Protein AF-A0A9N9KFG5-F1 (afdb_monomer_lite)

Organism: NCBI:txid1433469

Foldseek 3Di:
DQPPDPVSVVVVLVVVCVVPVVRDDDDDPCLVQVLQQDQAVVSNVVSLVVSCVVVVDPVVNVVSVVCVVCSLVGRLNNVVVDCPVPPPVPPVVVVVVVVLCCDVVVDPDDPVVSVVVVVVVVVVVVVVVVVLVVVLVPPPPDPDQQPCCVPPVPVLVVCVVPDRSSVSVVVSVVSVCCVQKDKDWDDPVVLVVVLVVQVPDPDPSPDPDPVVDPQDDSHGPVSVVVVDDPVQFDTKMWMDGNVDDPHIDIDTAGNVRDD

Structure (mmCIF, N/CA/C/O backbone):
data_AF-A0A9N9KFG5-F1
#
_entry.id   AF-A0A9N9KFG5-F1
#
loop_
_atom_site.group_PDB
_atom_site.id
_atom_site.type_symbol
_atom_site.label_atom_id
_atom_site.label_alt_id
_atom_site.label_comp_id
_atom_site.label_asym_id
_atom_site.label_entity_id
_atom_site.label_seq_id
_atom_site.pdbx_PDB_ins_code
_atom_site.Cartn_x
_atom_site.Cartn_y
_atom_site.Cartn_z
_atom_site.occupancy
_atom_site.B_iso_or_equiv
_atom_site.auth_seq_id
_atom_site.auth_comp_id
_atom_site.auth_asym_id
_atom_site.auth_atom_id
_atom_site.pdbx_PDB_model_num
ATOM 1 N N . ASP A 1 1 ? -1.603 46.805 -0.142 1.00 43.50 1 ASP A N 1
ATOM 2 C CA . ASP A 1 1 ? -1.549 46.340 1.250 1.00 43.50 1 ASP A CA 1
ATOM 3 C C . ASP A 1 1 ? -2.634 45.299 1.447 1.00 43.50 1 ASP A C 1
ATOM 5 O O . ASP A 1 1 ? -3.795 45.649 1.603 1.00 43.50 1 ASP A O 1
ATOM 9 N N . VAL A 1 2 ? -2.286 44.022 1.285 1.00 46.16 2 VAL A N 1
ATOM 10 C CA . VAL A 1 2 ? -3.210 42.898 1.502 1.00 46.16 2 VAL A CA 1
ATOM 11 C C . VAL A 1 2 ? -2.984 42.451 2.943 1.00 46.16 2 VAL A C 1
ATOM 13 O O . VAL A 1 2 ? -2.240 41.510 3.206 1.00 46.16 2 VAL A O 1
ATOM 16 N N . SER A 1 3 ? -3.481 43.240 3.895 1.00 44.88 3 SER A N 1
ATOM 17 C CA . SER A 1 3 ? -3.252 42.987 5.315 1.00 44.88 3 SER A CA 1
ATOM 18 C C . SER A 1 3 ? -4.119 41.818 5.782 1.00 44.88 3 SER A C 1
ATOM 20 O O . SER A 1 3 ? -5.331 41.948 5.872 1.00 44.88 3 SER A O 1
ATOM 22 N N . ASN A 1 4 ? -3.480 40.678 6.064 1.00 46.28 4 ASN A N 1
ATOM 23 C CA . ASN A 1 4 ? -3.944 39.527 6.862 1.00 46.28 4 ASN A CA 1
ATOM 24 C C . ASN A 1 4 ? -5.345 38.928 6.615 1.00 46.28 4 ASN A C 1
ATOM 26 O O . ASN A 1 4 ? -5.722 37.992 7.317 1.00 46.28 4 ASN A O 1
ATOM 30 N N . ASP A 1 5 ? -6.098 39.398 5.628 1.00 60.38 5 ASP A N 1
ATOM 31 C CA . ASP A 1 5 ? -7.406 38.870 5.276 1.00 60.38 5 ASP A CA 1
ATOM 32 C C . ASP A 1 5 ? -7.281 37.861 4.132 1.00 60.38 5 ASP A C 1
ATOM 34 O O . ASP A 1 5 ? -6.965 38.205 2.987 1.00 60.38 5 ASP A O 1
ATOM 38 N N . ALA A 1 6 ? -7.528 36.593 4.459 1.00 48.25 6 ALA A N 1
ATOM 39 C CA . ALA A 1 6 ? -7.440 35.482 3.521 1.00 48.25 6 ALA A CA 1
ATOM 40 C C . ALA A 1 6 ? -8.448 35.617 2.368 1.00 48.25 6 ALA A C 1
ATOM 42 O O . ALA A 1 6 ? -8.149 35.195 1.249 1.00 48.25 6 ALA A O 1
ATOM 43 N N . ALA A 1 7 ? -9.604 36.249 2.606 1.00 52.31 7 ALA A N 1
ATOM 44 C CA . ALA A 1 7 ? -10.608 36.490 1.576 1.00 52.31 7 ALA A CA 1
ATOM 45 C C . ALA A 1 7 ? -10.129 37.541 0.561 1.00 52.31 7 ALA A C 1
ATOM 47 O O . ALA A 1 7 ? -10.165 37.294 -0.645 1.00 52.31 7 ALA A O 1
ATOM 48 N N . SER A 1 8 ? -9.600 38.673 1.033 1.00 61.19 8 SER A N 1
ATOM 49 C CA . SER A 1 8 ? -9.014 39.710 0.172 1.00 61.19 8 SER A CA 1
ATOM 50 C C . SER A 1 8 ? -7.786 39.214 -0.598 1.00 61.19 8 SER A C 1
ATOM 52 O O . SER A 1 8 ? -7.610 39.566 -1.765 1.00 61.19 8 SER A O 1
ATOM 54 N N . LEU A 1 9 ? -6.958 38.361 0.019 1.00 64.25 9 LEU A N 1
ATOM 55 C CA . LEU A 1 9 ? -5.826 37.721 -0.653 1.00 64.25 9 LEU A CA 1
ATOM 56 C C . LEU A 1 9 ? -6.290 36.747 -1.743 1.00 64.25 9 LEU A C 1
ATOM 58 O O . LEU A 1 9 ? -5.739 36.756 -2.839 1.00 64.25 9 LEU A O 1
ATOM 62 N N . TYR A 1 10 ? -7.318 35.941 -1.478 1.00 61.81 10 TYR A N 1
ATOM 63 C CA . TYR A 1 10 ? -7.868 35.010 -2.461 1.00 61.81 10 TYR A CA 1
ATOM 64 C C . TYR A 1 10 ? -8.475 35.728 -3.676 1.00 61.81 10 TYR A C 1
ATOM 66 O O . TYR A 1 10 ? -8.225 35.323 -4.809 1.00 61.81 10 TYR A O 1
ATOM 74 N N . GLU A 1 11 ? -9.203 36.825 -3.462 1.00 72.69 11 GLU A N 1
ATOM 75 C CA . GLU A 1 11 ? -9.756 37.646 -4.549 1.00 72.69 11 GLU A CA 1
ATOM 76 C C . GLU A 1 11 ? -8.666 38.361 -5.364 1.00 72.69 11 GLU A C 1
ATOM 78 O O . GLU A 1 11 ? -8.774 38.467 -6.586 1.00 72.69 11 GLU A O 1
ATOM 83 N N . ASP A 1 12 ? -7.583 38.822 -4.726 1.00 74.44 12 ASP A N 1
ATOM 84 C CA . ASP A 1 12 ? -6.428 39.373 -5.449 1.00 74.44 12 ASP A CA 1
ATOM 85 C C . ASP A 1 12 ? -5.734 38.302 -6.300 1.00 74.44 12 ASP A C 1
ATOM 87 O O . ASP A 1 12 ? -5.377 38.551 -7.451 1.00 74.44 12 ASP A O 1
ATOM 91 N N . LEU A 1 13 ? -5.593 37.087 -5.765 1.00 69.88 13 LEU A N 1
ATOM 92 C CA . LEU A 1 13 ? -5.007 35.960 -6.485 1.00 69.88 13 LEU A CA 1
ATOM 93 C C . LEU A 1 13 ? -5.890 35.512 -7.660 1.00 69.88 13 LEU A C 1
ATOM 95 O O . LEU A 1 13 ? -5.353 35.236 -8.732 1.00 69.88 13 LEU A O 1
ATOM 99 N N . LEU A 1 14 ? -7.221 35.481 -7.497 1.00 73.12 14 LEU A N 1
ATOM 100 C CA . LEU A 1 14 ? -8.169 35.195 -8.584 1.00 73.12 14 LEU A CA 1
ATOM 101 C C . LEU A 1 14 ? -8.076 36.234 -9.700 1.00 73.12 14 LEU A C 1
ATOM 103 O O . LEU A 1 14 ? -7.981 35.858 -10.865 1.00 73.12 14 LEU A O 1
ATOM 107 N N . ARG A 1 15 ? -7.997 37.521 -9.346 1.00 79.81 15 ARG A N 1
ATOM 108 C CA . ARG A 1 15 ? -7.807 38.599 -10.324 1.00 79.81 15 ARG A CA 1
ATOM 109 C C . ARG A 1 15 ? -6.523 38.410 -11.133 1.00 79.81 15 ARG A C 1
ATOM 111 O O . ARG A 1 15 ? -6.550 38.496 -12.353 1.00 79.81 15 ARG A O 1
ATOM 118 N N . ARG A 1 16 ? -5.414 38.060 -10.472 1.00 74.62 16 ARG A N 1
ATOM 119 C CA . ARG A 1 16 ? -4.128 37.791 -11.142 1.00 74.62 16 ARG A CA 1
ATOM 120 C C . ARG A 1 16 ? -4.162 36.561 -12.047 1.00 74.62 16 ARG A C 1
ATOM 122 O O . ARG A 1 16 ? -3.478 36.545 -13.064 1.00 74.62 16 ARG A O 1
ATOM 129 N N . LYS A 1 17 ? -4.950 35.541 -11.694 1.00 75.19 17 LYS A N 1
ATOM 130 C CA . LYS A 1 17 ? -5.196 34.376 -12.557 1.00 75.19 17 LYS A CA 1
ATOM 131 C C . LYS A 1 17 ? -5.981 34.751 -13.815 1.00 75.19 17 LYS A C 1
ATOM 133 O O . LYS A 1 17 ? -5.682 34.228 -14.885 1.00 75.19 17 LYS A O 1
ATOM 138 N N . ASP A 1 18 ? -6.970 35.628 -13.688 1.00 76.06 18 ASP A N 1
ATOM 139 C CA . ASP A 1 18 ? -7.761 36.087 -14.832 1.00 76.06 18 ASP A CA 1
ATOM 140 C C . ASP A 1 18 ? -6.951 37.026 -15.748 1.00 76.06 18 ASP A C 1
ATOM 142 O O . ASP A 1 18 ? -7.139 37.019 -16.964 1.00 76.06 18 ASP A O 1
ATOM 146 N N . GLU A 1 19 ? -6.013 37.792 -15.183 1.00 83.12 19 GLU A N 1
ATOM 147 C CA . GLU A 1 19 ? -5.095 38.672 -15.920 1.00 83.12 19 GLU A CA 1
ATOM 148 C C . GLU A 1 19 ? -3.943 37.915 -16.612 1.00 83.12 19 GLU A C 1
ATOM 150 O O . GLU A 1 19 ? -3.507 38.319 -17.692 1.00 83.12 19 GLU A O 1
ATOM 155 N N . ASP A 1 20 ? -3.454 36.813 -16.030 1.00 76.12 20 ASP A N 1
ATOM 156 C CA . ASP A 1 20 ? -2.429 35.954 -16.629 1.00 76.12 20 ASP A CA 1
ATOM 157 C C . ASP A 1 20 ? -2.809 34.466 -16.498 1.00 76.12 20 ASP A C 1
ATOM 159 O O . ASP A 1 20 ? -2.647 33.876 -15.427 1.00 76.12 20 ASP A O 1
ATOM 163 N N . PRO A 1 21 ? -3.224 33.797 -17.591 1.00 68.94 21 PRO A N 1
ATOM 164 C CA . PRO A 1 21 ? -3.635 32.392 -17.559 1.00 68.94 21 PRO A CA 1
ATOM 165 C C . PRO A 1 21 ? -2.505 31.406 -17.204 1.00 68.94 21 PRO A C 1
ATOM 167 O O . PRO A 1 21 ? -2.763 30.212 -17.048 1.00 68.94 21 PRO A O 1
ATOM 170 N N . ARG A 1 22 ? -1.253 31.869 -17.061 1.00 67.94 22 ARG A N 1
ATOM 171 C CA . ARG A 1 22 ? -0.132 31.072 -16.528 1.00 67.94 22 ARG A CA 1
ATOM 172 C C . ARG A 1 22 ? -0.140 30.985 -15.001 1.00 67.94 22 ARG A C 1
ATOM 174 O O . ARG A 1 22 ? 0.556 30.138 -14.440 1.00 67.94 22 ARG A O 1
ATOM 181 N N . TRP A 1 23 ? -0.905 31.838 -14.322 1.00 54.94 23 TRP A N 1
ATOM 182 C CA . TRP A 1 23 ? -1.095 31.760 -12.880 1.00 54.94 23 TRP A CA 1
ATOM 183 C C . TRP A 1 23 ? -2.093 30.656 -12.533 1.00 54.94 23 TRP A C 1
ATOM 185 O O . TRP A 1 23 ? -3.221 30.617 -13.019 1.00 54.94 23 TRP A O 1
ATOM 195 N N . TYR A 1 24 ? -1.692 29.758 -11.637 1.00 48.47 24 TYR A N 1
ATOM 196 C CA . TYR A 1 24 ? -2.593 28.794 -11.019 1.00 48.47 24 TYR A CA 1
ATOM 197 C C . TYR A 1 24 ? -2.563 28.993 -9.507 1.00 48.47 24 TYR A C 1
ATOM 199 O O . TYR A 1 24 ? -1.507 29.155 -8.899 1.00 48.47 24 TYR A O 1
ATOM 207 N N . ILE A 1 25 ? -3.747 29.005 -8.904 1.00 53.91 25 ILE A N 1
ATOM 208 C CA . ILE A 1 25 ? -3.913 29.158 -7.462 1.00 53.91 25 ILE A CA 1
ATOM 209 C C . ILE A 1 25 ? -4.139 27.761 -6.907 1.00 53.91 25 ILE A C 1
ATOM 211 O O . ILE A 1 25 ? -5.147 27.124 -7.217 1.00 53.91 25 ILE A O 1
ATOM 215 N N . ALA A 1 26 ? -3.195 27.285 -6.106 1.00 48.28 26 ALA A N 1
ATOM 216 C CA . ALA A 1 26 ? -3.353 26.083 -5.306 1.00 48.28 26 ALA A CA 1
ATOM 217 C C . ALA A 1 26 ? -3.532 26.521 -3.853 1.00 48.28 26 ALA A C 1
ATOM 219 O O . ALA A 1 26 ? -2.668 27.208 -3.309 1.00 48.28 26 ALA A O 1
ATOM 220 N N . ILE A 1 27 ? -4.662 26.162 -3.243 1.00 52.78 27 ILE A N 1
ATOM 221 C CA . ILE A 1 27 ? -4.898 26.430 -1.826 1.00 52.78 27 ILE A CA 1
ATOM 222 C C . ILE A 1 27 ? -4.710 25.122 -1.068 1.00 52.78 27 ILE A C 1
ATOM 224 O O . ILE A 1 27 ? -5.492 24.186 -1.232 1.00 52.78 27 ILE A O 1
ATOM 228 N N . ASP A 1 28 ? -3.645 25.063 -0.277 1.00 52.56 28 ASP A N 1
ATOM 229 C CA . ASP A 1 28 ? -3.300 23.912 0.549 1.00 52.56 28 ASP A CA 1
ATOM 230 C C . ASP A 1 28 ? -3.781 24.164 1.985 1.00 52.56 28 ASP A C 1
ATOM 232 O O . ASP A 1 28 ? -3.110 24.821 2.779 1.00 52.56 28 ASP A O 1
ATOM 236 N N . TRP A 1 29 ? -4.992 23.695 2.291 1.00 52.84 29 TRP A N 1
ATOM 237 C CA . TRP A 1 29 ? -5.606 23.798 3.624 1.00 52.84 29 TRP A CA 1
ATOM 238 C C . TRP A 1 29 ? -5.210 22.638 4.549 1.00 52.84 29 TRP A C 1
ATOM 240 O O . TRP A 1 29 ? -5.568 22.632 5.728 1.00 52.84 29 TRP A O 1
ATOM 250 N N . ASP A 1 30 ? -4.510 21.630 4.019 1.00 53.59 30 ASP A N 1
ATOM 251 C CA . ASP A 1 30 ? -4.324 20.347 4.697 1.00 53.59 30 ASP A CA 1
ATOM 252 C C . ASP A 1 30 ? -3.018 20.268 5.495 1.00 53.59 30 ASP A C 1
ATOM 254 O O . ASP A 1 30 ? -2.871 19.375 6.325 1.00 53.59 30 ASP A O 1
ATOM 258 N N . ARG A 1 31 ? -2.116 21.249 5.342 1.00 53.72 31 ARG A N 1
ATOM 259 C CA . ARG A 1 31 ? -0.860 21.327 6.115 1.00 53.72 31 ARG A CA 1
ATOM 260 C C . ARG A 1 31 ? -1.045 21.381 7.630 1.00 53.72 31 ARG A C 1
ATOM 262 O O . ARG A 1 31 ? -0.126 21.024 8.354 1.00 53.72 31 ARG A O 1
ATOM 269 N N . GLU A 1 32 ? -2.187 21.863 8.117 1.00 52.41 32 GLU A N 1
ATOM 270 C CA . GLU A 1 32 ? -2.420 22.015 9.561 1.00 52.41 32 GLU A CA 1
ATOM 271 C C . GLU A 1 32 ? -3.311 20.927 10.165 1.00 52.41 32 GLU A C 1
ATOM 273 O O . GLU A 1 32 ? -3.279 20.720 11.375 1.00 52.41 32 GLU A O 1
ATOM 278 N N . THR A 1 33 ? -4.141 20.252 9.364 1.00 57.38 33 THR A N 1
ATOM 279 C CA . THR A 1 33 ? -5.137 19.303 9.896 1.00 57.38 33 THR A CA 1
ATOM 280 C C . THR A 1 33 ? -4.949 17.871 9.404 1.00 57.38 33 THR A C 1
ATOM 282 O O . THR A 1 33 ? -5.432 16.946 10.072 1.00 57.38 33 THR A O 1
ATOM 285 N N . TYR A 1 34 ? -4.224 17.664 8.294 1.00 67.12 34 TYR A N 1
ATOM 286 C CA . TYR A 1 34 ? -3.980 16.355 7.676 1.00 67.12 34 TYR A CA 1
ATOM 287 C C . TYR A 1 34 ? -5.262 15.505 7.641 1.00 67.12 34 TYR A C 1
ATOM 289 O O . TYR A 1 34 ? -5.306 14.334 8.029 1.00 67.12 34 TYR A O 1
ATOM 297 N N . THR A 1 35 ? -6.373 16.145 7.279 1.00 72.69 35 THR A N 1
ATOM 298 C CA . THR A 1 35 ? -7.708 15.542 7.263 1.00 72.69 35 THR A CA 1
ATOM 299 C C . THR A 1 35 ? -7.799 14.492 6.172 1.00 72.69 35 THR A C 1
ATOM 301 O O . THR A 1 35 ? -8.340 13.413 6.427 1.00 72.69 35 THR A O 1
ATOM 304 N N . ARG A 1 36 ? -7.201 14.748 5.000 1.00 74.88 36 ARG A N 1
ATOM 305 C CA . ARG A 1 36 ? -7.154 13.805 3.875 1.00 74.88 36 ARG A CA 1
ATOM 306 C C . ARG A 1 36 ? -6.513 12.477 4.261 1.00 74.88 36 ARG A C 1
ATOM 308 O O . ARG A 1 36 ? -7.043 11.428 3.892 1.00 74.88 36 ARG A O 1
ATOM 315 N N . ASN A 1 37 ? -5.404 12.534 5.000 1.00 75.62 37 ASN A N 1
ATOM 316 C CA . ASN A 1 37 ? -4.579 11.375 5.356 1.00 75.62 37 ASN A CA 1
ATOM 317 C C . ASN A 1 37 ? -5.219 10.476 6.422 1.00 75.62 37 ASN A C 1
ATOM 319 O O . ASN A 1 37 ? -4.728 9.380 6.677 1.00 75.62 37 ASN A O 1
ATOM 323 N N . SER A 1 38 ? -6.359 10.883 6.988 1.00 78.56 38 SER A N 1
ATOM 324 C CA . SER A 1 38 ? -7.098 10.082 7.962 1.00 78.56 38 SER A CA 1
ATOM 325 C C . SER A 1 38 ? -7.380 8.674 7.427 1.00 78.56 38 SER A C 1
ATOM 327 O O . SER A 1 38 ? -8.081 8.499 6.431 1.00 78.56 38 SER A O 1
ATOM 329 N N . LEU A 1 39 ? -6.887 7.661 8.142 1.00 76.19 39 LEU A N 1
ATOM 330 C CA . LEU A 1 39 ? -7.035 6.238 7.798 1.00 76.19 39 LEU A CA 1
ATOM 331 C C . LEU A 1 39 ? -8.311 5.592 8.363 1.00 76.19 39 LEU A C 1
ATOM 333 O O . LEU A 1 39 ? -8.611 4.429 8.083 1.00 76.19 39 LEU A O 1
ATOM 337 N N . VAL A 1 40 ? -9.044 6.325 9.205 1.00 78.12 40 VAL A N 1
ATOM 338 C CA . VAL A 1 40 ? -10.274 5.874 9.869 1.00 78.12 40 VAL A CA 1
ATOM 339 C C . VAL A 1 40 ? -11.379 6.902 9.607 1.00 78.12 40 VAL A C 1
ATOM 341 O O . VAL A 1 40 ? -11.169 8.078 9.919 1.00 78.12 40 VAL A O 1
ATOM 344 N N . PRO A 1 41 ? -12.567 6.491 9.115 1.00 83.00 41 PRO A N 1
ATOM 345 C CA . PRO A 1 41 ? -13.679 7.411 8.870 1.00 83.00 41 PRO A CA 1
ATOM 346 C C . PRO A 1 41 ? -14.057 8.232 10.107 1.00 83.00 41 PRO A C 1
ATOM 348 O O . PRO A 1 41 ? -14.187 9.443 10.023 1.00 83.00 41 PRO A O 1
ATOM 351 N N . ASP A 1 42 ? -14.127 7.602 11.281 1.00 82.94 42 ASP A N 1
ATOM 352 C CA . ASP A 1 42 ? -14.505 8.281 12.527 1.00 82.94 42 ASP A CA 1
ATOM 353 C C . ASP A 1 42 ? -13.493 9.368 12.940 1.00 82.94 42 ASP A C 1
ATOM 355 O O . ASP A 1 42 ? -13.869 10.376 13.535 1.00 82.94 42 ASP A O 1
ATOM 359 N N . ILE A 1 43 ? -12.202 9.176 12.635 1.00 81.25 43 ILE A N 1
ATOM 360 C CA . ILE A 1 43 ? -11.159 10.189 12.876 1.00 81.25 43 ILE A CA 1
ATOM 361 C C . ILE A 1 43 ? -11.310 11.331 11.872 1.00 81.25 43 ILE A C 1
ATOM 363 O O . ILE A 1 43 ? -11.256 12.492 12.276 1.00 81.25 43 ILE A O 1
ATOM 367 N N . PHE A 1 44 ? -11.550 11.001 10.598 1.00 85.88 44 PHE A N 1
ATOM 368 C CA . PHE A 1 44 ? -11.816 11.990 9.557 1.00 85.88 44 PHE A CA 1
ATOM 369 C C . PHE A 1 44 ? -12.997 12.885 9.934 1.00 85.88 44 PHE A C 1
ATOM 371 O O . PHE A 1 44 ? -12.839 14.098 9.941 1.00 85.88 44 PHE A O 1
ATOM 378 N N . GLU A 1 45 ? -14.148 12.316 10.304 1.00 89.00 45 GLU A N 1
ATOM 379 C CA . GLU A 1 45 ? -15.344 13.103 10.635 1.00 89.00 45 GLU A CA 1
ATOM 380 C C . GLU A 1 45 ? -15.088 14.039 11.830 1.00 89.00 45 GLU A C 1
ATOM 382 O O 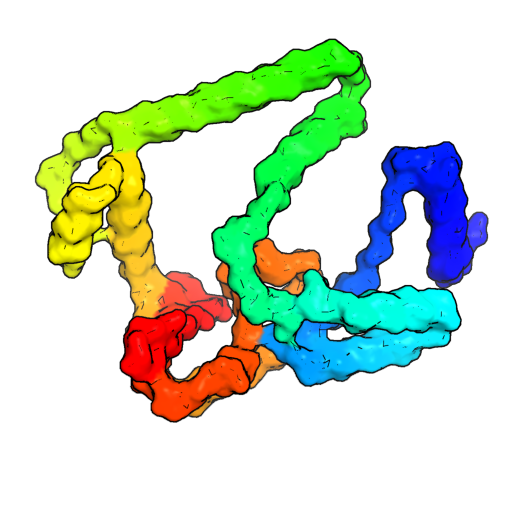. GLU A 1 45 ? -15.491 15.199 11.799 1.00 89.00 45 GLU A O 1
ATOM 387 N N . ARG A 1 46 ? -14.343 13.590 12.854 1.00 85.44 46 ARG A N 1
ATOM 388 C CA . ARG A 1 46 ? -13.956 14.455 13.985 1.00 85.44 46 ARG A CA 1
ATOM 389 C C . ARG A 1 46 ? -13.041 15.603 13.564 1.00 85.44 46 ARG A C 1
ATOM 391 O O . ARG A 1 46 ? -13.305 16.745 13.932 1.00 85.44 46 ARG A O 1
ATOM 398 N N . LYS A 1 47 ? -11.982 15.318 12.797 1.00 83.88 47 LYS A N 1
ATOM 399 C CA . LYS A 1 47 ? -11.070 16.355 12.283 1.00 83.88 47 LYS A CA 1
ATOM 400 C C . LYS A 1 47 ? -11.797 17.309 11.325 1.00 83.88 47 LYS A C 1
ATOM 402 O O . LYS A 1 47 ? -11.527 18.504 11.323 1.00 83.88 47 LYS A O 1
ATOM 407 N N . TRP A 1 48 ? -12.742 16.796 10.540 1.00 87.62 48 TRP A N 1
ATOM 408 C CA . TRP A 1 48 ? -13.546 17.577 9.608 1.00 87.62 48 TRP A CA 1
ATOM 409 C C . TRP A 1 48 ? -14.445 18.581 10.332 1.00 87.62 48 TRP A C 1
ATOM 411 O O . TRP A 1 48 ? -14.484 19.746 9.946 1.00 87.62 48 TRP A O 1
ATOM 421 N N . VAL A 1 49 ? -15.104 18.166 11.420 1.00 87.06 49 VAL A N 1
ATOM 422 C CA . VAL A 1 49 ? -15.878 19.082 12.275 1.00 87.06 49 VAL A CA 1
ATOM 423 C C . VAL A 1 49 ? -14.981 20.202 12.809 1.00 87.06 49 VAL A C 1
ATOM 425 O O . VAL A 1 49 ? -15.302 21.372 12.612 1.00 87.06 49 VAL A O 1
ATOM 428 N N . GLN A 1 50 ? -13.812 19.863 13.362 1.00 84.44 50 GLN A N 1
ATOM 429 C CA . GLN A 1 50 ? -12.842 20.852 13.857 1.00 84.44 50 GLN A CA 1
ATOM 430 C C . GLN A 1 50 ? -12.390 21.830 12.759 1.00 84.44 50 GLN A C 1
ATOM 432 O O . GLN A 1 50 ? -12.296 23.034 12.998 1.00 84.44 50 GLN A O 1
ATOM 437 N N . LEU A 1 51 ? -12.151 21.334 11.539 1.00 83.06 51 LEU A N 1
ATOM 438 C CA . LEU A 1 51 ? -11.806 22.163 10.382 1.00 83.06 51 LEU A CA 1
ATOM 439 C C . LEU A 1 51 ? -12.947 23.132 10.032 1.00 83.06 51 LEU A C 1
ATOM 441 O O . LEU A 1 51 ? -12.704 24.318 9.816 1.00 83.06 51 LEU A O 1
ATOM 445 N N . THR A 1 52 ? -14.194 22.652 10.004 1.00 84.44 52 THR A N 1
ATOM 446 C CA . THR A 1 52 ? -15.360 23.495 9.691 1.00 84.44 52 THR A CA 1
ATOM 447 C C . THR A 1 52 ? -15.662 24.532 10.771 1.00 84.44 52 THR A C 1
ATOM 449 O O . THR A 1 52 ? -16.076 25.640 10.442 1.00 84.44 52 THR A O 1
ATOM 452 N N . GLU A 1 53 ? -15.423 24.205 12.043 1.00 85.12 53 GLU A N 1
ATOM 453 C CA . GLU A 1 53 ? -15.569 25.142 13.162 1.00 85.12 53 GLU A CA 1
ATOM 454 C C . GLU A 1 53 ? -14.498 26.236 13.116 1.00 85.12 53 GLU A C 1
ATOM 456 O O . GLU A 1 53 ? -14.802 27.410 13.327 1.00 85.12 53 GLU A O 1
ATOM 461 N N . LYS A 1 54 ? -13.255 25.867 12.780 1.00 81.25 54 LYS A N 1
ATOM 462 C CA . LYS A 1 54 ? -12.138 26.807 12.631 1.00 81.25 54 LYS A CA 1
ATOM 463 C C . LYS A 1 54 ? -12.347 27.778 11.465 1.00 81.25 54 LYS A C 1
ATOM 465 O O . LYS A 1 54 ? -12.046 28.961 11.600 1.00 81.25 54 LYS A O 1
ATOM 470 N N . TYR A 1 55 ? -12.874 27.298 10.339 1.00 78.94 55 TYR A N 1
ATOM 471 C CA . TYR A 1 55 ? -13.090 28.091 9.125 1.00 78.94 55 TYR A CA 1
ATOM 472 C C . TYR A 1 55 ? -14.584 28.297 8.833 1.00 78.94 55 TYR A C 1
ATOM 474 O O . TYR A 1 55 ? -15.118 27.821 7.830 1.00 78.94 55 TYR A O 1
ATOM 482 N N . ASN A 1 56 ? -15.265 29.044 9.707 1.00 77.50 56 ASN A N 1
ATOM 483 C CA . ASN A 1 56 ? -16.715 29.271 9.644 1.00 77.50 56 ASN A CA 1
ATOM 484 C C . ASN A 1 56 ? -17.141 30.474 8.766 1.00 77.50 56 ASN A C 1
ATOM 486 O O . ASN A 1 56 ? -18.201 31.072 8.956 1.00 77.50 56 ASN A O 1
ATOM 490 N N . GLU A 1 57 ? -16.318 30.872 7.797 1.00 81.31 57 GLU A N 1
ATOM 491 C CA . GLU A 1 57 ? -16.664 31.957 6.877 1.00 81.31 57 GLU A CA 1
ATOM 492 C C . GLU A 1 57 ? -17.658 31.462 5.800 1.00 81.31 57 GLU A C 1
ATOM 494 O O . GLU A 1 57 ? -17.438 30.394 5.222 1.00 81.31 57 GLU A O 1
ATOM 499 N N . PRO A 1 58 ? -18.727 32.211 5.446 1.00 72.31 58 PRO A N 1
ATOM 500 C CA . PRO A 1 58 ? -19.789 31.731 4.549 1.00 72.31 58 PRO A CA 1
ATOM 501 C C . PRO A 1 58 ? -19.314 31.166 3.201 1.00 72.31 58 PRO A C 1
ATOM 503 O O . PRO A 1 58 ? -19.869 30.184 2.697 1.00 72.31 58 PRO A O 1
ATOM 506 N N . ARG A 1 59 ? -18.278 31.771 2.607 1.00 68.31 59 ARG A N 1
ATOM 507 C CA . ARG A 1 59 ? -17.698 31.328 1.329 1.00 68.31 59 ARG A CA 1
ATOM 508 C C . ARG A 1 59 ? -16.901 30.033 1.487 1.00 68.31 59 ARG A C 1
ATOM 510 O O . ARG A 1 59 ? -17.058 29.120 0.675 1.00 68.31 59 ARG A O 1
ATOM 517 N N . VAL A 1 60 ? -16.122 29.927 2.562 1.00 72.12 60 VAL A N 1
ATOM 518 C CA . VAL A 1 60 ? -15.338 28.732 2.896 1.00 72.12 60 VAL A CA 1
ATOM 519 C C . VAL A 1 60 ? -16.262 27.570 3.251 1.00 72.12 60 VAL A C 1
ATOM 521 O O . VAL A 1 60 ? -16.106 26.483 2.706 1.00 72.12 60 VAL A O 1
ATOM 524 N N . VAL A 1 61 ? -17.314 27.805 4.037 1.00 75.94 61 VAL A N 1
ATOM 525 C CA . VAL A 1 61 ? -18.321 26.785 4.378 1.00 75.94 61 VAL A CA 1
ATOM 526 C C . VAL A 1 61 ? -18.999 26.214 3.126 1.00 75.94 61 VAL A C 1
ATOM 528 O O . VAL A 1 61 ? -19.215 25.003 3.038 1.00 75.94 61 VAL A O 1
ATOM 531 N N . LYS A 1 62 ? -19.314 27.048 2.123 1.00 76.19 62 LYS A N 1
ATOM 532 C CA . LYS A 1 62 ? -19.887 26.577 0.848 1.00 76.19 62 LYS A CA 1
ATOM 533 C C . LYS A 1 62 ? -18.918 25.659 0.093 1.00 76.19 62 LYS A C 1
ATOM 535 O O . LYS A 1 62 ? -19.336 24.615 -0.419 1.00 76.19 62 LYS A O 1
ATOM 540 N N . TYR A 1 63 ? -17.640 26.028 0.039 1.00 76.19 63 TYR A N 1
ATOM 541 C CA . TYR A 1 63 ? -16.596 25.198 -0.560 1.00 76.19 63 TYR A CA 1
ATOM 542 C C . TYR A 1 63 ? -16.409 23.885 0.213 1.00 76.19 63 TYR A C 1
ATOM 544 O O . TYR A 1 63 ? -16.498 22.817 -0.389 1.00 76.19 63 TYR A O 1
ATOM 552 N N . LEU A 1 64 ? -16.263 23.943 1.541 1.00 80.50 64 LEU A N 1
ATOM 553 C CA . LEU A 1 64 ? -16.096 22.770 2.402 1.00 80.50 64 LEU A CA 1
ATOM 554 C C . LEU A 1 64 ? -17.269 21.794 2.259 1.00 80.50 64 LEU A C 1
ATOM 556 O O . LEU A 1 64 ? -17.048 20.597 2.122 1.00 80.50 64 LEU A O 1
ATOM 560 N N . ARG A 1 65 ? -18.518 22.269 2.179 1.00 82.06 65 ARG A N 1
ATOM 561 C CA . ARG A 1 65 ? -19.676 21.394 1.900 1.00 82.06 65 ARG A CA 1
ATOM 562 C C . ARG A 1 65 ? -19.558 20.667 0.562 1.00 82.06 65 ARG A C 1
ATOM 564 O O . ARG A 1 65 ? -19.871 19.481 0.480 1.00 82.06 65 ARG A O 1
ATOM 571 N N . THR A 1 66 ? -19.102 21.368 -0.472 1.00 79.50 66 THR A N 1
ATOM 572 C CA . THR A 1 66 ? -18.886 20.774 -1.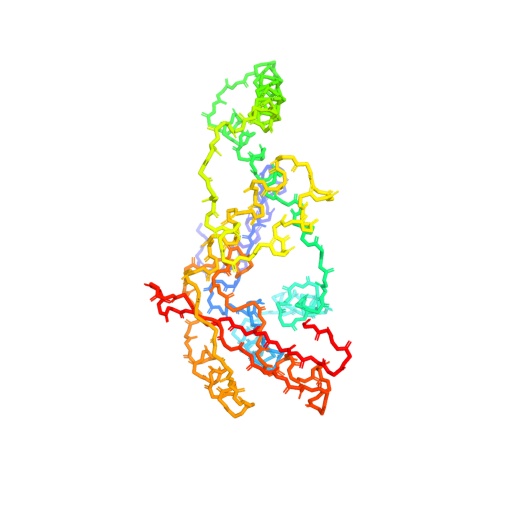799 1.00 79.50 66 THR A CA 1
ATOM 573 C C . THR A 1 66 ? -17.768 19.734 -1.737 1.00 79.50 66 THR A C 1
ATOM 575 O O . THR A 1 66 ? -17.937 18.623 -2.231 1.00 79.50 66 THR A O 1
ATOM 578 N N . LEU A 1 67 ? -16.667 20.044 -1.053 1.00 79.88 67 LEU A N 1
ATOM 579 C CA . LEU A 1 67 ? -15.542 19.131 -0.873 1.00 79.88 67 LEU A CA 1
ATOM 580 C C . LEU A 1 67 ? -15.932 17.883 -0.061 1.00 79.88 67 LEU A C 1
ATOM 582 O O . LEU A 1 67 ? -15.574 16.763 -0.419 1.00 79.88 67 LEU A O 1
ATOM 586 N N . TYR A 1 68 ? -16.738 18.048 0.988 1.00 86.06 68 TYR A N 1
ATOM 587 C CA . TYR A 1 68 ? -17.267 16.939 1.780 1.00 86.06 68 TYR A CA 1
ATOM 588 C C . TYR A 1 68 ? -18.186 16.026 0.964 1.00 86.06 68 TYR A C 1
ATOM 590 O O . TYR A 1 68 ? -18.149 14.808 1.130 1.00 86.06 68 TYR A O 1
ATOM 598 N N . SER A 1 69 ? -18.989 16.588 0.053 1.00 83.69 69 SER A N 1
ATOM 599 C CA . SER A 1 69 ? -19.879 15.794 -0.806 1.00 83.69 69 SER A CA 1
ATOM 600 C C . SER A 1 69 ? -19.117 14.792 -1.682 1.00 83.69 69 SER A C 1
ATOM 602 O O . SER A 1 69 ? -19.630 13.713 -1.968 1.00 83.69 69 SER A O 1
ATOM 604 N N . SER A 1 70 ? -17.865 15.105 -2.034 1.00 83.94 70 SER A N 1
ATOM 605 C CA . SER A 1 70 ? -16.968 14.240 -2.799 1.00 83.94 70 SER A CA 1
ATOM 606 C C . SER A 1 70 ? -15.917 13.526 -1.937 1.00 83.94 70 SER A C 1
ATOM 608 O O . SER A 1 70 ? -14.960 12.987 -2.489 1.00 83.94 70 SER A O 1
ATOM 610 N N . LYS A 1 71 ? -16.083 13.458 -0.603 1.00 84.00 71 LYS A N 1
ATOM 611 C CA . LYS A 1 71 ? -15.099 12.865 0.333 1.00 84.00 71 LYS A CA 1
ATOM 612 C C . LYS A 1 71 ? -14.627 11.464 -0.055 1.00 84.00 71 LYS A C 1
ATOM 614 O O . LYS A 1 71 ? -13.456 11.141 0.115 1.00 84.00 71 LYS A O 1
ATOM 619 N N . SER A 1 72 ? -15.502 10.652 -0.646 1.00 81.88 72 SER A N 1
ATOM 620 C CA . SER A 1 72 ? -15.163 9.301 -1.101 1.00 81.88 72 SER A CA 1
ATOM 621 C C . SER A 1 72 ? -14.130 9.252 -2.233 1.00 81.88 72 SER A C 1
ATOM 623 O O . SER A 1 72 ? -13.545 8.198 -2.453 1.00 81.88 72 SER A O 1
ATOM 625 N N . ALA A 1 73 ? -13.899 10.366 -2.935 1.00 76.88 73 ALA A N 1
ATOM 626 C CA . ALA A 1 73 ? -12.957 10.458 -4.047 1.00 76.88 73 ALA A CA 1
ATOM 627 C C . ALA A 1 73 ? -11.548 10.914 -3.634 1.00 76.88 73 ALA A C 1
ATOM 629 O O . ALA A 1 73 ? -10.610 10.702 -4.395 1.00 76.88 73 ALA A O 1
ATOM 630 N N . TRP A 1 74 ? -11.381 11.540 -2.463 1.00 76.00 74 TRP A N 1
ATOM 631 C CA . TRP A 1 74 ? -10.102 12.158 -2.081 1.00 76.00 74 TRP A CA 1
ATOM 632 C C . TRP A 1 74 ? -9.625 11.823 -0.662 1.00 76.00 74 TRP A C 1
ATOM 634 O O . TRP A 1 74 ? -8.426 11.866 -0.410 1.00 76.00 74 TRP A O 1
ATOM 644 N N . VAL A 1 75 ? -10.511 11.442 0.263 1.00 82.06 75 VAL A N 1
ATOM 645 C CA . VAL A 1 75 ? -10.129 11.083 1.639 1.00 82.06 75 VAL A CA 1
ATOM 646 C C . VAL A 1 75 ? -9.626 9.644 1.701 1.00 82.06 75 VAL A C 1
ATOM 648 O O . VAL A 1 75 ? -10.311 8.722 1.246 1.00 82.06 75 VAL A O 1
ATOM 651 N N . ARG A 1 76 ? -8.480 9.426 2.355 1.00 77.25 76 ARG A N 1
ATOM 652 C CA . ARG A 1 76 ? -7.803 8.123 2.391 1.00 77.25 76 ARG A CA 1
ATOM 653 C C . ARG A 1 76 ? -8.653 7.017 3.010 1.00 77.25 76 ARG A C 1
ATOM 655 O O . ARG A 1 76 ? -8.768 5.940 2.431 1.00 77.25 76 ARG A O 1
ATOM 662 N N . ALA A 1 77 ? -9.339 7.306 4.117 1.00 79.75 77 ALA A N 1
ATOM 663 C CA . ALA A 1 77 ? -10.273 6.384 4.766 1.00 79.75 77 ALA A CA 1
ATOM 664 C C . ALA A 1 77 ? -11.377 5.843 3.840 1.00 79.75 77 ALA A C 1
ATOM 666 O O . ALA A 1 77 ? -11.983 4.825 4.165 1.00 79.75 77 ALA A O 1
ATOM 667 N N . TYR A 1 78 ? -11.678 6.505 2.721 1.00 80.19 78 TYR A N 1
ATOM 668 C CA . TYR A 1 78 ? -12.692 6.057 1.768 1.00 80.19 78 TYR A CA 1
ATOM 669 C C . TYR A 1 78 ? -12.076 5.547 0.459 1.00 80.19 78 TYR A C 1
ATOM 671 O O . TYR A 1 78 ? -12.553 4.546 -0.076 1.00 80.19 78 TYR A O 1
ATOM 679 N N . THR A 1 79 ? -10.993 6.165 -0.023 1.00 76.81 79 THR A N 1
ATOM 680 C CA . THR A 1 79 ? -10.299 5.727 -1.244 1.00 76.81 79 THR A CA 1
ATOM 681 C C . THR A 1 79 ? -9.529 4.422 -1.055 1.00 76.81 79 THR A C 1
ATOM 683 O O . THR A 1 79 ? -9.369 3.684 -2.020 1.00 76.81 79 THR A O 1
ATOM 686 N N . ALA A 1 80 ? -9.141 4.062 0.175 1.00 69.12 80 ALA A N 1
ATOM 687 C CA . ALA A 1 80 ? -8.464 2.796 0.476 1.00 69.12 80 ALA A CA 1
ATOM 688 C C . ALA A 1 80 ? -9.272 1.530 0.103 1.00 69.12 80 ALA A C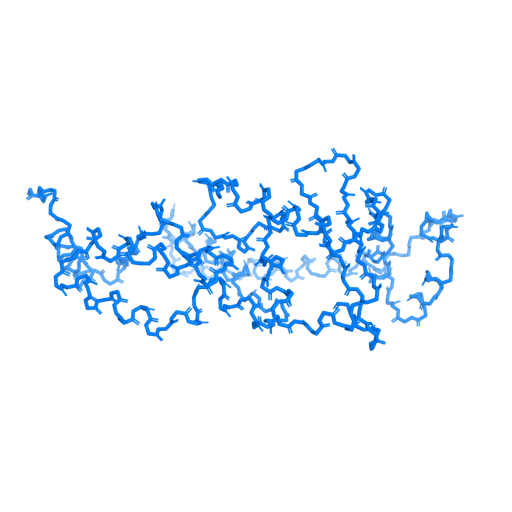 1
ATOM 690 O O . ALA A 1 80 ? -8.697 0.449 0.027 1.00 69.12 80 ALA A O 1
ATOM 691 N N . LYS A 1 81 ? -10.588 1.634 -0.156 1.00 66.31 81 LYS A N 1
ATOM 692 C CA . LYS A 1 81 ? -11.413 0.516 -0.677 1.00 66.31 81 LYS A CA 1
ATOM 693 C C . LYS A 1 81 ? -11.260 0.290 -2.174 1.00 66.31 81 LYS A C 1
ATOM 695 O O . LYS A 1 81 ? -11.713 -0.729 -2.688 1.00 66.31 81 LYS A O 1
ATOM 700 N N . ILE A 1 82 ? -10.712 1.265 -2.886 1.00 65.75 82 ILE A N 1
ATOM 701 C CA . ILE A 1 82 ? -10.645 1.244 -4.337 1.00 65.75 82 ILE A CA 1
ATOM 702 C C . ILE A 1 82 ? -9.293 0.653 -4.708 1.00 65.75 82 ILE A C 1
ATOM 704 O O . ILE A 1 82 ? -8.257 1.304 -4.593 1.00 65.75 82 ILE A O 1
ATOM 708 N N . PHE A 1 83 ? -9.305 -0.601 -5.155 1.00 60.22 83 PHE A N 1
ATOM 709 C CA . PHE A 1 83 ? -8.123 -1.212 -5.743 1.00 60.22 83 PHE A CA 1
ATOM 710 C C . PHE A 1 83 ? -7.846 -0.543 -7.090 1.00 60.22 83 PHE A C 1
ATOM 712 O O . PHE A 1 83 ? -8.522 -0.805 -8.082 1.00 60.22 83 PHE A O 1
ATOM 719 N N . THR A 1 84 ? -6.849 0.337 -7.129 1.00 56.50 84 THR A N 1
ATOM 720 C CA . THR A 1 84 ? -6.442 1.033 -8.356 1.00 56.50 84 THR A CA 1
ATOM 721 C C . THR A 1 84 ? -5.483 0.207 -9.215 1.00 56.50 84 THR A C 1
ATOM 723 O O . THR A 1 84 ? -4.990 0.716 -10.213 1.00 56.50 84 THR A O 1
ATOM 726 N N . ALA A 1 85 ? -5.210 -1.059 -8.864 1.00 47.19 85 ALA A N 1
ATOM 727 C CA . ALA A 1 85 ? -4.308 -1.963 -9.591 1.00 47.19 85 ALA A CA 1
ATOM 728 C C . ALA A 1 85 ? -2.919 -1.366 -9.895 1.00 47.19 85 ALA A C 1
ATOM 730 O O . ALA A 1 85 ? -2.326 -1.655 -10.932 1.00 47.19 85 ALA A O 1
ATOM 731 N N . GLY A 1 86 ? -2.413 -0.494 -9.015 1.00 41.38 86 GLY A N 1
ATOM 732 C CA . GLY A 1 86 ? -1.143 0.199 -9.241 1.00 41.38 86 GLY A CA 1
ATOM 733 C C . GLY A 1 86 ? -1.175 1.183 -10.416 1.00 41.38 86 GLY A C 1
ATOM 734 O O . GLY A 1 86 ? -0.123 1.619 -10.877 1.00 41.38 86 GLY A O 1
ATOM 735 N N . ILE A 1 87 ? -2.361 1.559 -10.910 1.00 50.00 87 ILE A N 1
ATOM 736 C CA . ILE A 1 87 ? -2.544 2.644 -11.875 1.00 50.00 87 ILE A CA 1
ATOM 737 C C . ILE A 1 87 ? -2.333 3.967 -11.125 1.00 50.00 87 ILE A C 1
ATOM 739 O O . ILE A 1 87 ? -3.266 4.687 -10.786 1.00 50.00 87 ILE A O 1
ATOM 743 N N . GLN A 1 88 ? -1.072 4.275 -10.836 1.00 45.56 88 GLN A N 1
ATOM 744 C CA . GLN A 1 88 ? -0.604 5.624 -10.552 1.00 45.56 88 GLN A CA 1
ATOM 745 C C . GLN A 1 88 ? -0.030 6.167 -11.859 1.00 45.56 88 GLN A C 1
ATOM 747 O O . GLN A 1 88 ? 1.124 5.945 -12.217 1.00 45.56 88 GLN A O 1
ATOM 752 N N . THR A 1 89 ? -0.871 6.849 -12.632 1.00 46.97 89 THR A N 1
ATOM 753 C CA . THR A 1 89 ? -0.496 7.421 -13.935 1.00 46.97 89 THR A CA 1
ATOM 754 C C . THR A 1 89 ? 0.409 8.650 -13.832 1.00 46.97 89 THR A C 1
ATOM 756 O O . THR A 1 89 ? 0.749 9.225 -14.865 1.00 46.97 89 THR A O 1
ATOM 759 N N . THR A 1 90 ? 0.805 9.088 -12.633 1.00 51.50 90 THR A N 1
ATOM 760 C CA . THR A 1 90 ? 1.425 10.408 -12.466 1.00 51.50 90 THR A CA 1
ATOM 761 C C . THR A 1 90 ? 2.949 10.397 -12.471 1.00 51.50 90 THR A C 1
ATOM 763 O O . THR A 1 90 ? 3.507 11.331 -13.026 1.00 51.50 90 THR A O 1
ATOM 766 N N . SER A 1 91 ? 3.654 9.352 -12.016 1.00 56.72 91 SER A N 1
ATOM 767 C CA . SER A 1 91 ? 5.130 9.410 -11.882 1.00 56.72 91 SER A CA 1
ATOM 768 C C . SER A 1 91 ? 5.874 9.658 -13.207 1.00 56.72 91 SER A C 1
ATOM 770 O O . SER A 1 91 ? 6.835 10.429 -13.269 1.00 56.72 91 SER A O 1
ATOM 772 N N . ARG A 1 92 ? 5.395 9.072 -14.314 1.00 55.62 92 ARG A N 1
ATOM 773 C CA . ARG A 1 92 ? 5.927 9.349 -15.663 1.00 55.62 92 ARG A CA 1
ATOM 774 C C . ARG A 1 92 ? 5.605 10.767 -16.120 1.00 55.62 92 ARG A C 1
ATOM 776 O O . ARG A 1 92 ? 6.475 11.465 -16.632 1.00 55.62 92 ARG A O 1
ATOM 783 N N . VAL A 1 93 ? 4.361 11.194 -15.920 1.00 58.94 93 VAL A N 1
ATOM 784 C CA . VAL A 1 93 ? 3.885 12.523 -16.320 1.00 58.94 93 VAL A CA 1
ATOM 785 C C . VAL A 1 93 ? 4.578 13.616 -15.501 1.00 58.94 93 VAL A C 1
ATOM 787 O O . VAL A 1 93 ? 4.922 14.655 -16.046 1.00 58.94 93 VAL A O 1
ATOM 790 N N . GLU A 1 94 ? 4.870 13.371 -14.227 1.00 61.31 94 GLU A N 1
ATOM 791 C CA . GLU A 1 94 ? 5.611 14.262 -13.335 1.00 61.31 94 GLU A CA 1
ATOM 792 C C . GLU A 1 94 ? 7.071 14.412 -13.755 1.00 61.31 94 GLU A C 1
ATOM 794 O O . GLU A 1 94 ? 7.567 15.536 -13.787 1.00 61.31 94 GLU A O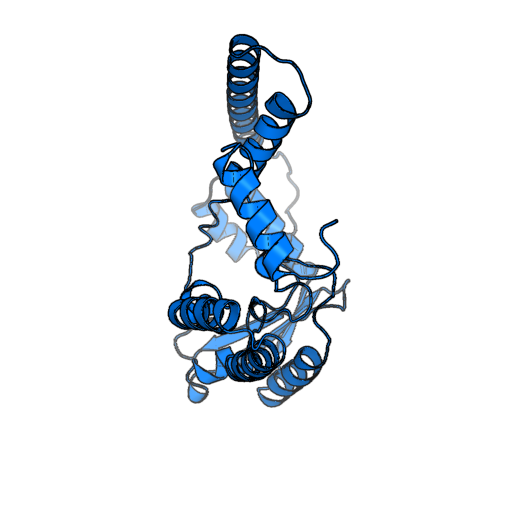 1
ATOM 799 N N . SER A 1 95 ? 7.739 13.324 -14.158 1.00 61.41 95 SER A N 1
ATOM 800 C CA . SER A 1 95 ? 9.101 13.395 -14.702 1.00 61.41 95 SER A CA 1
ATOM 801 C C . SER A 1 95 ? 9.159 14.236 -15.982 1.00 61.41 95 SER A C 1
ATOM 803 O O . SER A 1 95 ? 9.991 15.141 -16.089 1.00 61.41 95 SER A O 1
ATOM 805 N N . TYR A 1 96 ? 8.233 14.019 -16.925 1.00 64.31 96 TYR A N 1
ATOM 806 C CA . TYR A 1 96 ? 8.147 14.845 -18.135 1.00 64.31 96 TYR A CA 1
ATOM 807 C C . TYR A 1 96 ? 7.785 16.295 -17.813 1.00 64.31 96 TYR A C 1
ATOM 809 O O . TYR A 1 96 ? 8.418 17.215 -18.326 1.00 64.31 96 TYR A O 1
ATOM 817 N N . ASN A 1 97 ? 6.830 16.521 -16.911 1.00 69.50 97 ASN A N 1
ATOM 818 C CA . ASN A 1 97 ? 6.435 17.859 -16.487 1.00 69.50 97 ASN A CA 1
ATOM 819 C C . ASN A 1 97 ? 7.582 18.598 -15.791 1.00 69.50 97 ASN A C 1
ATOM 821 O O . ASN A 1 97 ? 7.738 19.797 -16.002 1.00 69.50 97 ASN A O 1
ATOM 825 N N . ALA A 1 98 ? 8.403 17.917 -14.992 1.00 73.50 98 ALA A N 1
ATOM 826 C CA . ALA A 1 98 ? 9.581 18.499 -14.360 1.00 73.50 98 ALA A CA 1
ATOM 827 C C . ALA A 1 98 ? 10.641 18.898 -15.397 1.00 73.50 98 ALA A C 1
ATOM 829 O O . ALA A 1 98 ? 11.223 19.979 -15.297 1.00 73.50 98 ALA A O 1
ATOM 830 N N . GLN A 1 99 ? 10.859 18.074 -16.425 1.00 66.06 99 GLN A N 1
ATOM 831 C CA . GLN A 1 99 ? 11.788 18.393 -17.510 1.00 66.06 99 GLN A CA 1
ATOM 832 C C . GLN A 1 99 ? 11.287 19.536 -18.399 1.00 66.06 99 GLN A C 1
ATOM 834 O O . GLN A 1 99 ? 12.052 20.454 -18.689 1.00 66.06 99 GLN A O 1
ATOM 839 N N . ILE A 1 100 ? 10.001 19.543 -18.758 1.00 69.56 100 ILE A N 1
ATOM 840 C CA . ILE A 1 100 ? 9.370 20.643 -19.500 1.00 69.56 100 ILE A CA 1
ATOM 841 C C . ILE A 1 100 ? 9.448 21.934 -18.684 1.00 69.56 100 ILE A C 1
ATOM 843 O O . ILE A 1 100 ? 9.878 22.957 -19.205 1.00 69.56 100 ILE A O 1
ATOM 847 N N . LYS A 1 101 ? 9.117 21.891 -17.387 1.00 72.25 101 LYS A N 1
ATOM 848 C CA . LYS A 1 101 ? 9.275 23.038 -16.481 1.00 72.25 101 LYS A CA 1
ATOM 849 C C . LYS A 1 101 ? 10.721 23.524 -16.448 1.00 72.25 101 LYS A C 1
ATOM 851 O O . LYS A 1 101 ? 10.943 24.722 -16.545 1.00 72.25 101 LYS A O 1
ATOM 856 N N . ARG A 1 102 ? 11.707 22.627 -16.368 1.00 72.88 102 ARG A N 1
ATOM 857 C CA . ARG A 1 102 ? 13.128 23.002 -16.396 1.00 72.88 102 ARG A CA 1
ATOM 858 C C . ARG A 1 102 ? 13.507 23.710 -17.699 1.00 72.88 102 ARG A C 1
ATOM 860 O O . ARG A 1 102 ? 14.189 24.722 -17.636 1.00 72.88 102 ARG A O 1
ATOM 8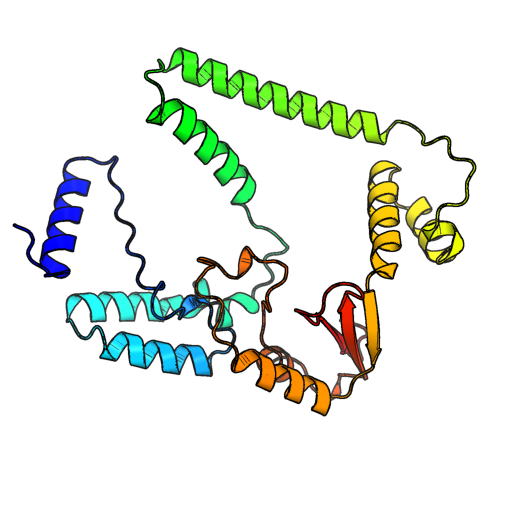67 N N . LEU A 1 103 ? 13.078 23.191 -18.845 1.00 67.88 103 LEU A N 1
ATOM 868 C CA . LEU A 1 103 ? 13.431 23.730 -20.161 1.00 67.88 103 LEU A CA 1
ATOM 869 C C . LEU A 1 103 ? 12.702 25.046 -20.477 1.00 67.88 103 LEU A C 1
ATOM 871 O O . LEU A 1 103 ? 13.307 25.962 -21.024 1.00 67.88 103 LEU A O 1
ATOM 875 N N . VAL A 1 104 ? 11.428 25.161 -20.093 1.00 66.19 104 VAL A N 1
ATOM 876 C CA . VAL A 1 104 ? 10.563 26.310 -20.411 1.00 66.19 104 VAL A CA 1
ATOM 877 C C . VAL A 1 104 ? 10.659 27.432 -19.373 1.00 66.19 104 VAL A C 1
ATOM 879 O O . VAL A 1 104 ? 10.566 28.599 -19.738 1.00 66.19 104 VAL A O 1
ATOM 882 N N . LEU A 1 105 ? 10.820 27.114 -18.082 1.00 62.97 105 LEU A N 1
ATOM 883 C CA . LEU A 1 105 ? 10.814 28.121 -17.007 1.00 62.97 105 LEU A CA 1
ATOM 884 C C . LEU A 1 105 ? 12.215 28.613 -16.626 1.00 62.97 105 LEU A C 1
ATOM 886 O O . LEU A 1 105 ? 12.338 29.744 -16.166 1.00 62.97 105 LEU A O 1
ATOM 890 N N . ASN A 1 106 ? 13.261 27.796 -16.804 1.00 59.06 106 ASN A N 1
ATOM 891 C CA . ASN A 1 106 ? 14.615 28.131 -16.338 1.00 59.06 106 ASN A CA 1
ATOM 892 C C . ASN A 1 106 ? 15.585 28.500 -17.474 1.00 59.06 106 ASN A C 1
ATOM 894 O O . ASN A 1 106 ? 16.777 28.678 -17.221 1.00 59.06 106 ASN A O 1
ATOM 898 N N . SER A 1 107 ? 15.104 28.610 -18.715 1.00 59.25 107 SER A N 1
ATOM 899 C CA . SER A 1 107 ? 15.937 28.916 -19.880 1.00 59.25 107 SER A CA 1
ATOM 900 C C . SER A 1 107 ? 15.134 29.650 -20.962 1.00 59.25 107 SER A C 1
ATOM 902 O O . SER A 1 107 ? 13.996 29.291 -21.244 1.00 59.25 107 SER A O 1
ATOM 904 N N . ASN A 1 108 ? 15.728 30.681 -21.577 1.00 66.19 108 ASN A N 1
ATOM 905 C CA . ASN A 1 108 ? 15.151 31.413 -22.717 1.00 66.19 108 ASN A CA 1
ATOM 906 C C . ASN A 1 108 ? 15.318 30.602 -24.013 1.00 66.19 108 ASN A C 1
ATOM 908 O O . ASN A 1 108 ? 16.075 31.001 -24.896 1.00 66.19 108 ASN A O 1
ATOM 912 N N . ILE A 1 109 ? 14.673 29.439 -24.098 1.00 69.38 109 ILE A N 1
ATOM 913 C CA . ILE A 1 109 ? 14.784 28.557 -25.266 1.00 69.38 109 ILE A CA 1
ATOM 914 C C . ILE A 1 109 ? 13.712 28.892 -26.301 1.00 69.38 109 ILE A C 1
ATOM 916 O O . ILE A 1 109 ? 12.580 29.245 -25.959 1.00 69.38 109 ILE A O 1
ATOM 920 N N . SER A 1 110 ? 14.052 28.759 -27.576 1.00 77.31 110 SER A N 1
ATOM 921 C CA . SER A 1 110 ? 13.079 28.831 -28.662 1.00 77.31 110 SER A CA 1
ATOM 922 C C . SER A 1 110 ? 12.198 27.575 -28.707 1.00 77.31 110 SER A C 1
ATOM 924 O O . SER A 1 110 ? 12.550 26.509 -28.199 1.00 77.31 110 SER A O 1
ATOM 926 N N . LEU A 1 111 ? 11.038 27.679 -29.365 1.00 73.25 111 LEU A N 1
ATOM 927 C CA . LEU A 1 111 ? 10.145 26.532 -29.580 1.00 73.25 111 LEU A CA 1
ATOM 928 C C . LEU A 1 111 ? 10.817 25.391 -30.360 1.00 73.25 111 LEU A C 1
ATOM 930 O O . LEU A 1 111 ? 10.469 24.231 -30.155 1.00 73.25 111 LEU A O 1
ATOM 934 N N . LEU A 1 112 ? 11.775 25.718 -31.233 1.00 77.88 112 LEU A N 1
ATOM 935 C CA . LEU A 1 112 ? 12.534 24.732 -31.997 1.00 77.88 112 LEU A CA 1
ATOM 936 C C . LEU A 1 112 ? 13.487 23.948 -31.087 1.00 77.88 112 LEU A C 1
ATOM 938 O O . LEU A 1 112 ? 13.439 22.724 -31.072 1.00 77.88 112 LEU A O 1
ATOM 942 N N . GLU A 1 113 ? 14.268 24.644 -30.260 1.00 73.19 113 GLU A N 1
ATOM 943 C CA . GLU A 1 113 ? 15.188 24.014 -29.301 1.00 73.19 113 GLU A CA 1
ATOM 944 C C . GLU A 1 113 ? 14.437 23.173 -28.258 1.00 73.19 113 GLU A C 1
ATOM 946 O O . GLU A 1 113 ? 14.913 22.118 -27.839 1.00 73.19 113 GLU A O 1
ATOM 951 N N . LEU A 1 114 ? 13.229 23.597 -27.863 1.00 77.38 114 LEU A N 1
ATOM 952 C CA . LEU A 1 114 ? 12.352 22.792 -27.012 1.00 77.38 114 LEU A CA 1
ATOM 953 C C . LEU A 1 114 ? 11.945 21.484 -27.702 1.00 77.38 114 LEU A C 1
ATOM 955 O O . LEU A 1 114 ? 11.992 20.427 -27.074 1.00 77.38 114 LEU A O 1
ATOM 959 N N . ALA A 1 115 ? 11.535 21.548 -28.971 1.00 77.56 115 ALA A N 1
ATOM 960 C CA . ALA A 1 115 ? 11.131 20.370 -29.733 1.00 77.56 115 ALA A CA 1
ATOM 961 C C . ALA A 1 115 ? 12.299 19.386 -29.908 1.00 77.56 115 ALA A C 1
ATOM 963 O O . ALA A 1 115 ? 12.133 18.192 -29.660 1.00 77.56 115 ALA A O 1
ATOM 964 N N . GLU A 1 116 ? 13.491 19.892 -30.231 1.00 81.00 116 GLU A N 1
ATOM 965 C CA . GLU A 1 116 ? 14.711 19.089 -30.363 1.00 81.00 116 GLU A CA 1
ATOM 966 C C . GLU A 1 116 ? 15.114 18.432 -29.034 1.00 81.00 116 GLU A C 1
ATOM 968 O O . GLU A 1 116 ? 15.438 17.243 -28.997 1.00 81.00 116 GLU A O 1
ATOM 973 N N . ALA A 1 117 ? 15.034 19.163 -27.917 1.00 77.12 117 ALA A N 1
ATOM 974 C CA . ALA A 1 117 ? 15.330 18.621 -26.592 1.00 77.12 117 ALA A CA 1
ATOM 975 C C . ALA A 1 117 ? 14.331 17.529 -26.167 1.00 77.12 117 ALA A C 1
ATOM 977 O O . ALA A 1 117 ? 14.717 16.523 -25.564 1.00 77.12 117 ALA A O 1
ATOM 978 N N . LEU A 1 118 ? 13.045 17.697 -26.490 1.00 80.00 118 LEU A N 1
ATOM 979 C CA . LEU A 1 118 ? 12.026 16.676 -26.240 1.00 80.00 118 LEU A CA 1
ATOM 980 C C . LEU A 1 118 ? 12.272 15.422 -27.084 1.00 80.00 118 LEU A C 1
ATOM 982 O O . LEU A 1 118 ? 12.202 14.308 -26.562 1.00 80.00 118 LEU A O 1
ATOM 986 N N . GLU A 1 119 ? 12.604 15.586 -28.362 1.00 83.94 119 GLU A N 1
ATOM 987 C CA . GLU A 1 119 ? 12.904 14.469 -29.254 1.00 83.94 119 GLU A CA 1
ATOM 988 C C . GLU A 1 119 ? 14.168 13.709 -28.817 1.00 83.94 119 GLU A C 1
ATOM 990 O O . GLU A 1 119 ? 14.162 12.473 -28.761 1.00 83.94 119 GLU A O 1
ATOM 995 N N . ALA A 1 120 ? 15.214 14.429 -28.396 1.00 83.94 120 ALA A N 1
ATOM 996 C CA . ALA A 1 120 ? 16.425 13.845 -27.829 1.00 83.94 120 ALA A CA 1
ATOM 997 C C . ALA A 1 120 ? 16.118 12.991 -26.586 1.00 83.94 120 ALA A C 1
ATOM 999 O O . ALA A 1 120 ? 16.541 11.835 -26.522 1.00 83.94 120 ALA A O 1
ATOM 1000 N N . ASN A 1 121 ? 15.306 13.495 -25.654 1.00 79.44 121 ASN A N 1
ATOM 1001 C CA . ASN A 1 121 ? 14.895 12.751 -24.459 1.00 79.44 121 ASN A CA 1
ATOM 1002 C C . ASN A 1 121 ? 14.098 11.480 -24.793 1.00 79.44 121 ASN A C 1
ATOM 1004 O O . ASN A 1 121 ? 14.381 10.407 -24.255 1.00 79.44 121 ASN A O 1
ATOM 1008 N N . ILE A 1 122 ? 13.137 11.567 -25.720 1.00 80.56 122 ILE A N 1
ATOM 1009 C CA . ILE A 1 122 ? 12.370 10.399 -26.189 1.00 80.56 122 ILE A CA 1
ATOM 1010 C C . ILE A 1 122 ? 13.316 9.353 -26.798 1.00 80.56 122 ILE A C 1
ATOM 1012 O O . ILE A 1 122 ? 13.158 8.145 -26.583 1.00 80.56 122 ILE A O 1
ATOM 1016 N N . SER A 1 123 ? 14.317 9.802 -27.558 1.00 84.00 123 SER A N 1
ATOM 1017 C CA . SER A 1 123 ? 15.309 8.917 -28.166 1.00 84.00 123 SER A CA 1
ATOM 1018 C C . SER A 1 123 ? 16.214 8.245 -27.124 1.00 84.00 123 SER A C 1
ATOM 1020 O O . SER A 1 123 ? 16.475 7.040 -27.223 1.00 84.00 123 SER A O 1
ATOM 1022 N N . GLU A 1 124 ? 16.634 8.979 -26.090 1.00 82.94 124 GLU A N 1
ATOM 1023 C CA . GLU A 1 124 ? 17.446 8.463 -24.990 1.00 82.94 124 GLU A CA 1
ATOM 1024 C C . GLU A 1 124 ? 16.672 7.419 -24.186 1.00 82.94 124 GLU A C 1
ATOM 1026 O O . GLU A 1 124 ? 17.198 6.343 -23.899 1.00 82.94 124 GLU A O 1
ATOM 1031 N N . GLU A 1 125 ? 15.398 7.673 -23.896 1.00 76.81 125 GLU A N 1
ATOM 1032 C CA . GLU A 1 125 ? 14.551 6.728 -23.180 1.00 76.81 125 GLU A CA 1
ATOM 1033 C C . GLU A 1 125 ? 14.336 5.445 -23.985 1.00 76.81 125 GLU A C 1
ATOM 1035 O O . GLU A 1 125 ? 14.515 4.343 -23.458 1.00 76.81 125 GLU A O 1
ATOM 1040 N N . ARG A 1 126 ? 14.089 5.563 -25.296 1.00 79.88 126 ARG A N 1
ATOM 1041 C CA . ARG A 1 126 ? 14.032 4.407 -26.202 1.00 79.88 126 ARG A CA 1
ATOM 1042 C C . ARG A 1 126 ? 15.346 3.617 -26.184 1.00 79.88 126 ARG A C 1
ATOM 1044 O O . ARG A 1 126 ? 15.316 2.383 -26.166 1.00 79.88 126 ARG A O 1
ATOM 1051 N N . ASN A 1 127 ? 16.496 4.289 -26.169 1.00 84.94 127 ASN A N 1
ATOM 1052 C CA . ASN A 1 127 ? 17.806 3.638 -26.085 1.00 84.94 127 ASN A CA 1
ATOM 1053 C C . ASN A 1 127 ? 18.040 2.981 -24.719 1.00 84.94 127 ASN A C 1
ATOM 1055 O O . ASN A 1 127 ? 18.526 1.851 -24.657 1.00 84.94 127 ASN A O 1
ATOM 1059 N N . ARG A 1 128 ? 17.622 3.624 -23.627 1.00 77.31 128 ARG A N 1
ATOM 1060 C CA . ARG A 1 128 ? 17.673 3.075 -22.270 1.00 77.31 128 ARG A CA 1
ATOM 1061 C C . ARG A 1 128 ? 16.802 1.827 -22.148 1.00 77.31 128 ARG A C 1
ATOM 1063 O O . ARG A 1 128 ? 17.266 0.827 -21.606 1.00 77.31 128 ARG A O 1
ATOM 1070 N N . SER A 1 129 ? 15.590 1.833 -22.707 1.00 73.50 129 SER A N 1
ATOM 1071 C CA . SER A 1 129 ? 14.724 0.648 -22.766 1.00 73.50 129 SER A CA 1
ATOM 1072 C C . SER A 1 129 ? 15.381 -0.495 -23.542 1.00 73.50 129 SER A C 1
ATOM 1074 O O . SER A 1 129 ? 15.404 -1.626 -23.055 1.00 73.50 129 SER A O 1
ATOM 1076 N N . LYS A 1 130 ? 15.985 -0.211 -24.707 1.00 81.81 130 LYS A N 1
ATOM 1077 C CA . LYS A 1 130 ? 16.747 -1.208 -25.483 1.00 81.81 130 LYS A CA 1
ATOM 1078 C C . LYS A 1 130 ? 17.935 -1.765 -24.698 1.00 81.81 130 LYS A C 1
ATOM 1080 O O . LYS A 1 130 ? 18.168 -2.968 -24.724 1.00 81.81 130 LYS A O 1
ATOM 1085 N N . TYR A 1 131 ? 18.669 -0.917 -23.982 1.00 78.44 131 TYR A N 1
ATOM 1086 C CA . TYR A 1 131 ? 19.807 -1.327 -23.162 1.00 78.44 131 TYR A CA 1
ATOM 1087 C C . TYR A 1 131 ? 19.390 -2.196 -21.971 1.00 78.44 131 TYR A C 1
ATOM 1089 O O . TYR A 1 131 ? 20.037 -3.205 -21.694 1.00 78.44 131 TYR A O 1
ATOM 1097 N N . ILE A 1 132 ? 18.296 -1.843 -21.286 1.00 70.19 132 ILE A N 1
ATOM 1098 C CA . ILE A 1 132 ? 17.716 -2.668 -20.219 1.00 70.19 132 ILE A CA 1
ATOM 1099 C C . ILE A 1 132 ? 17.310 -4.027 -20.789 1.00 70.19 132 ILE A C 1
ATOM 1101 O O . ILE A 1 132 ? 17.709 -5.052 -20.243 1.00 70.19 132 ILE A O 1
ATOM 1105 N N . TYR A 1 133 ? 16.602 -4.045 -21.921 1.00 72.88 133 TYR A N 1
ATOM 1106 C CA . TYR A 1 133 ? 16.245 -5.282 -22.607 1.00 72.88 133 TYR A CA 1
ATOM 1107 C C . TYR A 1 133 ? 17.486 -6.116 -22.950 1.00 72.88 133 TYR A C 1
ATOM 1109 O O . TYR A 1 133 ? 17.567 -7.272 -22.551 1.00 72.88 133 TYR A O 1
ATOM 1117 N N . TRP A 1 134 ? 18.505 -5.531 -23.581 1.00 81.12 134 TRP A N 1
ATOM 1118 C CA . TRP A 1 134 ? 19.754 -6.225 -23.901 1.00 81.12 134 TRP A CA 1
ATOM 1119 C C . TRP A 1 134 ? 20.444 -6.798 -22.657 1.00 81.12 134 TRP A C 1
ATOM 1121 O O . TRP A 1 134 ? 20.793 -7.975 -22.648 1.00 81.12 134 TRP A O 1
ATOM 1131 N N . LYS A 1 135 ? 20.556 -6.023 -21.568 1.00 71.75 135 LYS A N 1
ATOM 1132 C CA . LYS A 1 135 ? 21.090 -6.505 -20.281 1.00 71.75 135 LYS A CA 1
ATOM 1133 C C . LYS A 1 135 ? 20.372 -7.749 -19.775 1.00 71.75 135 LYS A C 1
ATOM 1135 O O . LYS A 1 135 ? 20.997 -8.589 -19.134 1.00 71.75 135 LYS A O 1
ATOM 1140 N N . THR A 1 136 ? 19.069 -7.850 -20.015 1.00 62.56 136 THR A N 1
ATOM 1141 C CA . THR A 1 136 ? 18.290 -9.017 -19.595 1.00 62.56 136 THR A CA 1
ATOM 1142 C C . THR A 1 136 ? 18.491 -10.247 -20.475 1.00 62.56 136 THR A C 1
ATOM 1144 O O . THR A 1 136 ? 18.207 -11.351 -20.022 1.00 62.56 136 THR A O 1
ATOM 1147 N N . GLN A 1 137 ? 18.999 -10.069 -21.698 1.00 66.19 137 GLN A N 1
ATOM 1148 C CA . GLN A 1 137 ? 19.315 -11.160 -22.621 1.00 66.19 137 GLN A CA 1
ATOM 1149 C C . GLN A 1 137 ? 20.726 -11.724 -22.412 1.00 66.19 137 GLN A C 1
ATOM 1151 O O . GLN A 1 137 ? 21.040 -12.773 -22.965 1.00 66.19 137 GLN A O 1
ATOM 1156 N N . ILE A 1 138 ? 21.580 -11.060 -21.623 1.00 70.50 138 ILE A N 1
ATOM 1157 C CA . ILE A 1 138 ? 22.911 -11.572 -21.283 1.00 70.50 138 ILE A CA 1
ATOM 1158 C C . ILE A 1 138 ? 22.732 -12.788 -20.361 1.00 70.50 138 ILE A C 1
ATOM 1160 O O . ILE A 1 138 ? 22.259 -12.619 -19.230 1.00 70.50 138 ILE A O 1
ATOM 1164 N N . PRO A 1 139 ? 23.117 -14.005 -20.790 1.00 52.91 139 PRO A N 1
ATOM 1165 C CA . PRO A 1 139 ? 23.077 -15.172 -19.925 1.00 52.91 139 PRO A CA 1
ATOM 1166 C C . PRO A 1 139 ? 24.050 -14.936 -18.770 1.00 52.91 139 PRO A C 1
ATOM 1168 O O . PRO A 1 139 ? 25.246 -14.747 -18.989 1.00 52.91 139 PRO A O 1
ATOM 1171 N N . LEU A 1 140 ? 23.555 -14.928 -17.532 1.00 56.66 140 LEU A N 1
ATOM 1172 C CA . LEU A 1 140 ? 24.443 -14.958 -16.376 1.00 56.66 140 LEU A CA 1
ATOM 1173 C C . LEU A 1 140 ? 25.118 -16.331 -16.340 1.00 56.66 140 LEU A C 1
ATOM 1175 O O . LEU A 1 140 ? 24.540 -17.306 -15.866 1.00 56.66 140 LEU A O 1
ATOM 1179 N N . THR A 1 141 ? 26.356 -16.405 -16.824 1.00 49.16 141 THR A N 1
ATOM 1180 C CA . THR A 1 141 ? 27.280 -17.499 -16.521 1.00 49.16 141 THR A CA 1
ATOM 1181 C C . THR A 1 141 ? 27.666 -17.401 -15.050 1.00 49.16 141 THR A C 1
ATOM 1183 O O . THR A 1 141 ? 28.711 -16.862 -14.697 1.00 49.16 141 THR A O 1
ATOM 1186 N N . SER A 1 142 ? 26.796 -17.874 -14.166 1.00 50.91 142 SER A N 1
ATOM 1187 C CA . SER A 1 142 ? 27.183 -18.204 -12.803 1.00 50.91 142 SER A CA 1
ATOM 1188 C C . SER A 1 142 ? 26.793 -19.648 -12.566 1.00 50.91 142 SER A C 1
ATOM 1190 O O . SER A 1 142 ? 25.627 -19.971 -12.367 1.00 50.91 142 SER A O 1
ATOM 1192 N N . SER A 1 143 ? 27.792 -20.522 -12.598 1.00 51.56 143 SER A N 1
ATOM 1193 C CA . SER A 1 143 ? 27.721 -21.920 -12.167 1.00 51.56 143 SER A CA 1
ATOM 1194 C C . SER A 1 143 ? 27.574 -22.062 -10.643 1.00 51.56 143 SER A C 1
ATOM 1196 O O . SER A 1 143 ? 27.845 -23.123 -10.091 1.00 51.56 143 SER A O 1
ATOM 1198 N N . VAL A 1 144 ? 27.184 -20.993 -9.943 1.00 61.25 144 VAL A N 1
ATOM 1199 C CA . VAL A 1 144 ? 26.968 -20.970 -8.499 1.00 61.25 144 VAL A CA 1
ATOM 1200 C C . VAL A 1 144 ? 25.467 -21.009 -8.261 1.00 61.25 144 VAL A C 1
ATOM 1202 O O . VAL A 1 144 ? 24.750 -20.119 -8.720 1.00 61.25 144 VAL A O 1
ATOM 1205 N N . ILE A 1 145 ? 25.003 -22.035 -7.541 1.00 62.75 145 ILE A N 1
ATOM 1206 C CA . ILE A 1 145 ? 23.627 -22.117 -7.040 1.00 62.75 145 ILE A CA 1
ATOM 1207 C C . ILE A 1 145 ? 23.326 -20.798 -6.325 1.00 62.75 145 ILE A C 1
ATOM 1209 O O . ILE A 1 145 ? 23.969 -20.440 -5.337 1.00 62.75 145 ILE A O 1
ATOM 1213 N N . THR A 1 146 ? 22.388 -20.033 -6.867 1.00 70.88 146 THR A N 1
ATOM 1214 C CA . THR A 1 146 ? 21.966 -18.768 -6.275 1.00 70.88 146 THR A CA 1
ATOM 1215 C C . THR A 1 146 ? 21.223 -19.045 -4.969 1.00 70.88 146 THR A C 1
ATOM 1217 O O . THR A 1 146 ? 20.591 -20.085 -4.805 1.00 70.88 146 THR A O 1
ATOM 1220 N N . LEU A 1 147 ? 21.273 -18.112 -4.020 1.00 73.62 147 LEU A N 1
ATOM 1221 C CA . LEU A 1 147 ? 20.611 -18.268 -2.721 1.00 73.62 147 LEU A CA 1
ATOM 1222 C C . LEU A 1 147 ? 19.111 -18.655 -2.819 1.00 73.62 147 LEU A C 1
ATOM 1224 O O . LEU A 1 147 ? 18.699 -19.541 -2.074 1.00 73.62 147 LEU A O 1
ATOM 1228 N N . PRO A 1 148 ? 18.310 -18.110 -3.764 1.00 75.69 148 PRO A N 1
ATOM 1229 C CA . PRO A 1 148 ? 16.939 -18.573 -4.011 1.00 75.69 148 PRO A CA 1
ATOM 1230 C C . PRO A 1 148 ? 16.845 -20.051 -4.400 1.00 75.69 148 PRO A C 1
ATOM 1232 O O . PRO A 1 148 ? 15.966 -20.755 -3.919 1.00 75.69 148 PRO A O 1
ATOM 1235 N N . GLN A 1 149 ? 17.774 -20.537 -5.227 1.00 76.44 149 GLN A N 1
ATOM 1236 C CA . GLN A 1 149 ? 17.836 -21.942 -5.640 1.00 76.44 149 GLN A CA 1
ATOM 1237 C C . GLN A 1 149 ? 18.231 -22.868 -4.485 1.00 76.44 149 GLN A C 1
ATOM 1239 O O . GLN A 1 149 ? 17.820 -24.023 -4.472 1.00 76.44 149 GLN A O 1
ATOM 1244 N N . ALA A 1 150 ? 19.019 -22.373 -3.526 1.00 80.88 150 ALA A N 1
ATOM 1245 C CA . ALA A 1 150 ? 19.410 -23.134 -2.343 1.00 80.88 150 ALA A CA 1
ATOM 1246 C C . ALA A 1 150 ? 18.295 -23.202 -1.286 1.00 80.88 150 ALA A C 1
ATOM 1248 O O . ALA A 1 150 ? 18.076 -24.258 -0.702 1.00 80.88 150 ALA A O 1
ATOM 1249 N N . LEU A 1 151 ? 17.600 -22.087 -1.032 1.00 82.62 151 LEU A N 1
ATOM 1250 C CA . LEU A 1 151 ? 16.586 -21.992 0.025 1.00 82.62 151 LEU A CA 1
ATOM 1251 C C . LEU A 1 151 ? 15.191 -22.432 -0.433 1.00 82.62 151 LEU A C 1
ATOM 1253 O O . LEU A 1 151 ? 14.452 -23.029 0.344 1.00 82.62 151 LEU A O 1
ATOM 1257 N N . PHE A 1 152 ? 14.834 -22.154 -1.689 1.00 87.38 152 PHE A N 1
ATOM 1258 C CA . PHE A 1 152 ? 13.501 -22.399 -2.242 1.00 87.38 152 PHE A CA 1
ATOM 1259 C C . PHE A 1 152 ? 13.577 -23.069 -3.627 1.00 87.38 152 PHE A C 1
ATOM 1261 O O . PHE A 1 152 ? 13.089 -22.516 -4.620 1.00 87.38 152 PHE A O 1
ATOM 1268 N N . PRO A 1 153 ? 14.179 -24.269 -3.726 1.00 86.00 153 PRO A N 1
ATOM 1269 C CA . PRO A 1 153 ? 14.452 -24.925 -5.006 1.00 86.00 153 PRO A CA 1
ATOM 1270 C C . PRO A 1 153 ? 13.184 -25.200 -5.824 1.00 86.00 153 PRO A C 1
ATOM 1272 O O . PRO A 1 153 ? 13.188 -25.065 -7.046 1.00 86.00 153 PRO A O 1
ATOM 1275 N N . GLU A 1 154 ? 12.082 -25.560 -5.166 1.00 89.19 154 GLU A N 1
ATOM 1276 C CA . GLU A 1 154 ? 10.816 -25.855 -5.842 1.00 89.19 154 GLU A CA 1
ATOM 1277 C C . GLU A 1 154 ? 10.174 -24.605 -6.451 1.00 89.19 154 GLU A C 1
ATOM 1279 O O . GLU A 1 154 ? 9.702 -24.653 -7.590 1.00 89.19 154 GLU A O 1
ATOM 1284 N N . ILE A 1 155 ? 10.214 -23.484 -5.724 1.00 86.31 155 ILE A N 1
ATOM 1285 C CA . ILE A 1 155 ? 9.691 -22.193 -6.185 1.00 86.31 155 ILE A CA 1
ATOM 1286 C C . ILE A 1 155 ? 10.535 -21.690 -7.356 1.00 86.31 155 ILE A C 1
ATOM 1288 O O . ILE A 1 155 ? 9.985 -21.336 -8.397 1.00 86.31 155 ILE A O 1
ATOM 1292 N N . ASP A 1 156 ? 11.867 -21.715 -7.235 1.00 86.50 156 ASP A N 1
ATOM 1293 C CA . ASP A 1 156 ? 12.757 -21.275 -8.314 1.00 86.50 156 ASP A CA 1
ATOM 1294 C C . ASP A 1 156 ? 12.576 -22.111 -9.588 1.00 86.50 156 ASP A C 1
ATOM 1296 O O . ASP A 1 156 ? 12.528 -21.568 -10.697 1.00 86.50 156 ASP A O 1
ATOM 1300 N N . ARG A 1 157 ? 12.405 -23.430 -9.430 1.00 87.56 157 ARG A N 1
ATOM 1301 C CA . ARG A 1 157 ? 12.113 -24.341 -10.539 1.00 87.56 157 ARG A CA 1
ATOM 1302 C C . ARG A 1 157 ? 10.789 -23.990 -11.213 1.00 87.56 157 ARG A C 1
ATOM 1304 O O . ARG A 1 157 ? 10.753 -23.910 -12.437 1.00 87.56 157 ARG A O 1
ATOM 1311 N N . ALA A 1 158 ? 9.727 -23.754 -10.441 1.00 89.88 158 ALA A N 1
ATOM 1312 C CA . ALA A 1 158 ? 8.429 -23.369 -10.987 1.00 89.88 158 ALA A CA 1
ATOM 1313 C C . ALA A 1 158 ? 8.508 -22.033 -11.743 1.00 89.88 158 ALA A C 1
ATOM 1315 O O . ALA A 1 158 ? 8.087 -21.957 -12.895 1.00 89.88 158 ALA A O 1
ATOM 1316 N N . LEU A 1 159 ? 9.118 -21.002 -11.149 1.00 87.31 159 LEU A N 1
ATOM 1317 C CA . LEU A 1 159 ? 9.290 -19.691 -11.785 1.00 87.31 159 LEU A CA 1
ATOM 1318 C C . LEU A 1 159 ? 10.101 -19.783 -13.084 1.00 87.31 159 LEU A C 1
ATOM 1320 O O . LEU A 1 159 ? 9.756 -19.138 -14.073 1.00 87.31 159 LEU A O 1
ATOM 1324 N N . SER A 1 160 ? 11.138 -20.623 -13.110 1.00 86.50 160 SER A N 1
ATOM 1325 C CA . SER A 1 160 ? 11.977 -20.836 -14.296 1.00 86.50 160 SER A CA 1
ATOM 1326 C C . SER A 1 160 ? 11.214 -21.447 -15.478 1.00 86.50 160 SER A C 1
ATOM 1328 O O . SER A 1 160 ? 11.626 -21.258 -16.619 1.00 86.50 160 SER A O 1
ATOM 1330 N N . CYS A 1 161 ? 10.104 -22.156 -15.235 1.00 88.06 161 CYS A N 1
ATOM 1331 C CA . CYS A 1 161 ? 9.266 -22.717 -16.299 1.00 88.06 161 CYS A CA 1
ATOM 1332 C C . CYS A 1 161 ? 8.368 -21.675 -16.984 1.00 88.06 161 CYS A C 1
ATOM 1334 O O . CYS A 1 161 ? 7.968 -21.895 -18.125 1.00 88.06 161 CYS A O 1
ATOM 1336 N N . PHE A 1 162 ? 8.040 -20.566 -16.313 1.00 86.38 162 PHE A N 1
ATOM 1337 C CA . PHE A 1 162 ? 7.044 -19.599 -16.797 1.00 86.38 162 PHE A CA 1
ATOM 1338 C C . PHE A 1 162 ? 7.607 -18.201 -17.078 1.00 86.38 162 PHE A C 1
ATOM 1340 O O . PHE A 1 162 ? 6.974 -17.422 -17.790 1.00 86.38 162 PHE A O 1
ATOM 1347 N N . LEU A 1 163 ? 8.775 -17.855 -16.530 1.00 85.25 163 LEU A N 1
ATOM 1348 C CA . LEU A 1 163 ? 9.330 -16.504 -16.603 1.00 85.25 163 LEU A CA 1
ATOM 1349 C C . LEU A 1 163 ? 10.518 -16.398 -17.561 1.00 85.25 163 LEU A C 1
ATOM 1351 O O . LEU A 1 163 ? 11.371 -17.278 -17.643 1.00 85.25 163 LEU A O 1
ATOM 1355 N N . THR A 1 164 ? 10.624 -15.250 -18.237 1.00 84.19 164 THR A N 1
ATOM 1356 C CA . THR A 1 164 ? 11.829 -14.901 -19.005 1.00 84.19 164 THR A CA 1
ATOM 1357 C C . THR A 1 164 ? 13.034 -14.713 -18.071 1.00 84.19 164 THR A C 1
ATOM 1359 O O . THR A 1 164 ? 12.844 -14.357 -16.903 1.00 84.19 164 THR A O 1
ATOM 1362 N N . PRO A 1 165 ? 14.285 -14.849 -18.555 1.00 78.88 165 PRO A N 1
ATOM 1363 C CA . PRO A 1 165 ? 15.479 -14.622 -17.731 1.00 78.88 165 PRO A CA 1
ATOM 1364 C C . PRO A 1 165 ? 15.490 -13.256 -17.021 1.00 78.88 165 PRO A C 1
ATOM 1366 O O . PRO A 1 165 ? 15.930 -13.151 -15.876 1.00 78.88 165 PRO A O 1
ATOM 1369 N N . ALA A 1 166 ? 14.938 -12.226 -17.674 1.00 74.12 166 ALA A N 1
ATOM 1370 C CA . ALA A 1 166 ? 14.735 -10.889 -17.121 1.00 74.12 166 ALA A CA 1
ATOM 1371 C C . ALA A 1 166 ? 13.875 -10.909 -15.849 1.00 74.12 166 ALA A C 1
ATOM 1373 O O . ALA A 1 166 ? 14.282 -10.422 -14.795 1.00 74.12 166 ALA A O 1
ATOM 1374 N N . MET A 1 167 ? 12.681 -11.491 -15.966 1.00 79.69 167 MET A N 1
ATOM 1375 C CA . MET A 1 167 ? 11.682 -11.548 -14.902 1.00 79.69 167 MET A CA 1
ATOM 1376 C C . MET A 1 167 ? 12.142 -12.477 -13.782 1.00 79.69 167 MET A C 1
ATOM 1378 O O . MET A 1 167 ? 12.008 -12.144 -12.609 1.00 79.69 167 MET A O 1
ATOM 1382 N N . LEU A 1 168 ? 12.762 -13.603 -14.137 1.00 81.38 168 LEU A N 1
ATOM 1383 C CA . LEU A 1 168 ? 13.323 -14.548 -13.183 1.00 81.38 168 LEU A CA 1
ATOM 1384 C C . LEU A 1 168 ? 14.425 -13.906 -12.331 1.00 81.38 168 LEU A C 1
ATOM 1386 O O . LEU A 1 168 ? 14.486 -14.137 -11.128 1.00 81.38 168 LEU A O 1
ATOM 1390 N N . LYS A 1 169 ? 15.272 -13.052 -12.923 1.00 80.31 169 LYS A N 1
ATOM 1391 C CA . LYS A 1 169 ? 16.289 -12.293 -12.182 1.00 80.31 169 LYS A CA 1
ATOM 1392 C C . LYS A 1 169 ? 15.668 -11.343 -11.156 1.00 80.31 169 LYS A C 1
ATOM 1394 O O . LYS A 1 169 ? 16.182 -11.253 -10.042 1.00 80.31 169 LYS A O 1
ATOM 1399 N N . VAL A 1 170 ? 14.586 -10.653 -11.520 1.00 81.25 170 VAL A N 1
ATOM 1400 C CA . VAL A 1 170 ? 13.842 -9.789 -10.590 1.00 81.25 170 VAL A CA 1
ATOM 1401 C C . VAL A 1 170 ? 13.277 -10.630 -9.446 1.00 81.25 170 VAL A C 1
ATOM 1403 O O . VAL A 1 170 ? 13.604 -10.367 -8.296 1.00 81.25 170 VAL A O 1
ATOM 1406 N N . GLN A 1 171 ? 12.563 -11.718 -9.747 1.00 84.38 171 GLN A N 1
ATOM 1407 C CA . GLN A 1 171 ? 11.971 -12.582 -8.718 1.00 84.38 171 GLN A CA 1
ATOM 1408 C C . GLN A 1 171 ? 13.016 -13.207 -7.784 1.00 84.38 171 GLN A C 1
ATOM 1410 O O . GLN A 1 171 ? 12.845 -13.216 -6.572 1.00 84.38 171 GLN A O 1
ATOM 1415 N N . ARG A 1 172 ? 14.153 -13.667 -8.313 1.00 85.00 172 ARG A N 1
ATOM 1416 C CA . ARG A 1 172 ? 15.279 -14.155 -7.496 1.00 85.00 172 ARG A CA 1
ATOM 1417 C C . ARG A 1 172 ? 15.854 -13.076 -6.578 1.00 85.00 172 ARG A C 1
ATOM 1419 O O . ARG A 1 172 ? 16.328 -13.392 -5.488 1.00 85.00 172 ARG A O 1
ATOM 1426 N N . THR A 1 173 ? 15.838 -11.819 -7.016 1.00 83.12 173 THR A N 1
ATOM 1427 C CA . THR A 1 173 ? 16.278 -10.687 -6.193 1.00 83.12 173 THR A CA 1
ATOM 1428 C C . THR A 1 173 ? 15.288 -10.444 -5.053 1.00 83.12 173 THR A C 1
ATOM 1430 O O . THR A 1 173 ? 15.724 -10.338 -3.912 1.00 83.12 173 THR A O 1
ATOM 1433 N N . GLU A 1 174 ? 13.982 -10.491 -5.327 1.00 82.75 174 GLU A N 1
ATOM 1434 C CA . GLU A 1 174 ? 12.928 -10.407 -4.301 1.00 82.75 174 GLU A CA 1
ATOM 1435 C C . GLU A 1 174 ? 12.983 -11.567 -3.295 1.00 82.75 174 GLU A C 1
ATOM 1437 O O . GLU A 1 174 ? 12.957 -11.349 -2.085 1.00 82.75 174 GLU A O 1
ATOM 1442 N N . ILE A 1 175 ? 13.169 -12.808 -3.764 1.00 84.88 175 ILE A N 1
ATOM 1443 C CA . ILE A 1 175 ? 13.354 -13.974 -2.883 1.00 84.88 175 ILE A CA 1
ATOM 1444 C C . ILE A 1 175 ? 14.577 -13.776 -1.983 1.00 84.88 175 ILE A C 1
ATOM 1446 O O . ILE A 1 175 ? 14.539 -14.101 -0.804 1.00 84.88 175 ILE A O 1
ATOM 1450 N N . LYS A 1 176 ? 15.674 -13.209 -2.497 1.00 82.88 176 LYS A N 1
ATOM 1451 C CA . LYS A 1 176 ? 16.835 -12.892 -1.656 1.00 82.88 176 LYS A CA 1
ATOM 1452 C C . LYS A 1 176 ? 16.492 -11.836 -0.596 1.00 82.88 176 LYS A C 1
ATOM 1454 O O . LYS A 1 176 ? 16.983 -11.937 0.528 1.00 82.88 176 LYS A O 1
ATOM 1459 N N . SER A 1 177 ? 15.664 -10.851 -0.938 1.00 79.19 177 SER A N 1
ATOM 1460 C CA . SER A 1 177 ? 15.217 -9.807 -0.012 1.00 79.19 177 SER A CA 1
ATOM 1461 C C . SER A 1 177 ? 14.349 -10.345 1.126 1.00 79.19 177 SER A C 1
ATOM 1463 O O . SER A 1 177 ? 14.355 -9.740 2.195 1.00 79.19 177 SER A O 1
ATOM 1465 N N . CYS A 1 178 ? 13.677 -11.495 0.964 1.00 80.88 178 CYS A N 1
ATOM 1466 C CA . CYS A 1 178 ? 12.837 -12.085 2.016 1.00 80.88 178 CYS A CA 1
ATOM 1467 C C . CYS A 1 178 ? 13.609 -12.352 3.321 1.00 80.88 178 CYS A C 1
ATOM 1469 O O . CYS A 1 178 ? 13.033 -12.295 4.401 1.00 80.88 178 CYS A O 1
ATOM 1471 N N . LEU A 1 179 ? 14.924 -12.583 3.236 1.00 81.00 179 LEU A N 1
ATOM 1472 C CA . LEU A 1 179 ? 15.798 -12.819 4.390 1.00 81.00 179 LEU A CA 1
ATOM 1473 C C . LEU A 1 179 ? 15.976 -11.597 5.287 1.00 81.00 179 LEU A C 1
ATOM 1475 O O . LEU A 1 179 ? 16.432 -11.733 6.417 1.00 81.00 179 LEU A O 1
ATOM 1479 N N . ASN A 1 180 ? 15.625 -10.412 4.794 1.00 83.00 180 ASN A N 1
ATOM 1480 C CA . ASN A 1 180 ? 15.626 -9.197 5.596 1.00 83.00 180 ASN A CA 1
ATOM 1481 C C . ASN A 1 180 ? 14.359 -9.068 6.444 1.00 83.00 180 ASN A C 1
ATOM 1483 O O . ASN A 1 180 ? 14.275 -8.139 7.244 1.00 83.00 180 ASN A O 1
ATOM 1487 N N . TYR A 1 181 ? 13.388 -9.969 6.278 1.00 83.75 181 TYR A N 1
ATOM 1488 C CA . TYR A 1 181 ? 12.113 -9.931 6.971 1.00 83.75 181 TYR A CA 1
ATOM 1489 C C . TYR A 1 181 ? 11.974 -11.111 7.929 1.00 83.75 181 TYR A C 1
ATOM 1491 O O . TYR A 1 181 ? 12.343 -12.245 7.633 1.00 83.75 181 TYR A O 1
ATOM 1499 N N . GLN A 1 182 ? 11.387 -10.837 9.085 1.00 85.38 182 GLN A N 1
ATOM 1500 C CA . GLN A 1 182 ? 10.975 -11.825 10.063 1.00 85.38 182 GLN A CA 1
ATOM 1501 C C . GLN A 1 182 ? 9.450 -11.850 10.116 1.00 85.38 182 GLN A C 1
ATOM 1503 O O . GLN A 1 182 ? 8.820 -10.825 10.386 1.00 85.38 182 GLN A O 1
ATOM 1508 N N . ALA A 1 183 ? 8.874 -13.027 9.879 1.00 87.75 183 ALA A N 1
ATOM 1509 C CA . ALA A 1 183 ? 7.451 -13.281 10.038 1.00 87.75 183 ALA A CA 1
ATOM 1510 C C . ALA A 1 183 ? 7.188 -13.968 11.385 1.00 87.75 183 ALA A C 1
ATOM 1512 O O . ALA A 1 183 ? 7.852 -14.942 11.738 1.00 87.75 183 ALA A O 1
ATOM 1513 N N . SER A 1 184 ? 6.211 -13.468 12.136 1.00 89.06 184 SER A N 1
ATOM 1514 C CA . SER A 1 184 ? 5.752 -14.069 13.390 1.00 89.06 184 SER A CA 1
ATOM 1515 C C . SER A 1 184 ? 4.234 -14.139 13.409 1.00 89.06 184 SER A C 1
ATOM 1517 O O . SER A 1 184 ? 3.579 -13.123 13.166 1.00 89.06 184 SER A O 1
ATOM 1519 N N . ALA A 1 185 ? 3.681 -15.308 13.725 1.00 90.38 185 ALA A N 1
ATOM 1520 C CA . ALA A 1 185 ? 2.250 -15.458 13.949 1.00 90.38 185 ALA A CA 1
ATOM 1521 C C . ALA A 1 185 ? 1.832 -14.650 15.185 1.00 90.38 185 ALA A C 1
ATOM 1523 O O . ALA A 1 185 ? 2.511 -14.687 16.213 1.00 90.38 185 ALA A O 1
ATOM 1524 N N . ILE A 1 186 ? 0.730 -13.913 15.072 1.00 89.00 186 ILE A N 1
ATOM 1525 C CA . ILE A 1 186 ? 0.178 -13.089 16.147 1.00 89.00 186 ILE A CA 1
ATOM 1526 C C . ILE A 1 186 ? -1.321 -13.332 16.303 1.00 89.00 186 ILE A C 1
ATOM 1528 O O . ILE A 1 186 ? -2.012 -13.799 15.399 1.00 89.00 186 ILE A O 1
ATOM 1532 N N . THR A 1 187 ? -1.845 -12.974 17.465 1.00 87.81 187 THR A N 1
ATOM 1533 C CA . THR A 1 187 ? -3.270 -13.041 17.777 1.00 87.81 187 THR A CA 1
ATOM 1534 C C . THR A 1 187 ? -4.011 -11.770 17.353 1.00 87.81 187 THR A C 1
ATOM 1536 O O . THR A 1 187 ? -3.436 -10.689 17.207 1.00 87.81 187 THR A O 1
ATOM 1539 N N . LYS A 1 188 ? -5.343 -11.866 17.236 1.00 81.31 188 LYS A N 1
ATOM 1540 C CA . LYS A 1 188 ? -6.226 -10.707 16.994 1.00 81.31 188 LYS A CA 1
ATOM 1541 C C . LYS A 1 188 ? -6.060 -9.615 18.059 1.00 81.31 188 LYS A C 1
ATOM 1543 O O . LYS A 1 188 ? -6.099 -8.433 17.736 1.00 81.31 188 LYS A O 1
ATOM 1548 N N . ALA A 1 189 ? -5.843 -10.005 19.316 1.00 82.31 189 ALA A N 1
ATOM 1549 C CA . ALA A 1 189 ? -5.633 -9.067 20.417 1.00 82.31 189 ALA A CA 1
ATOM 1550 C C . ALA A 1 189 ? -4.323 -8.275 20.256 1.00 82.31 189 ALA A C 1
ATOM 1552 O O . ALA A 1 189 ? -4.299 -7.062 20.465 1.00 82.31 189 ALA A O 1
ATOM 1553 N N . GLU A 1 190 ? -3.244 -8.935 19.831 1.00 83.69 190 GLU A N 1
ATOM 1554 C CA . GLU A 1 190 ? -1.958 -8.280 19.561 1.00 83.69 190 GLU A CA 1
ATOM 1555 C C . GLU A 1 190 ? -2.027 -7.347 18.349 1.00 83.69 190 GLU A C 1
ATOM 1557 O O . GLU A 1 190 ? -1.448 -6.260 18.380 1.00 83.69 190 GLU A O 1
ATOM 1562 N N . LEU A 1 191 ? -2.785 -7.731 17.317 1.00 81.12 191 LEU A N 1
ATOM 1563 C CA . LEU A 1 191 ? -3.043 -6.891 16.149 1.00 81.12 191 LEU A CA 1
ATOM 1564 C C . LEU A 1 191 ? -3.767 -5.587 16.545 1.00 81.12 191 LEU A C 1
ATOM 1566 O O . LEU A 1 191 ? -3.342 -4.498 16.160 1.00 81.12 191 LEU A O 1
ATOM 1570 N N . ILE A 1 192 ? -4.816 -5.677 17.370 1.00 77.62 192 ILE A N 1
ATOM 1571 C CA . ILE A 1 192 ? -5.553 -4.503 17.873 1.00 77.62 192 ILE A CA 1
ATOM 1572 C C . ILE A 1 192 ? -4.642 -3.613 18.730 1.00 77.62 192 ILE A C 1
ATOM 1574 O O . ILE A 1 192 ? -4.607 -2.398 18.535 1.00 77.62 192 ILE A O 1
ATOM 1578 N N . LYS A 1 193 ? -3.835 -4.205 19.618 1.00 79.12 193 LYS A N 1
ATOM 1579 C CA . LYS A 1 193 ? -2.867 -3.462 20.441 1.00 79.12 193 LYS A CA 1
ATOM 1580 C C . LYS A 1 193 ? -1.855 -2.687 19.589 1.00 79.12 193 LYS A C 1
ATOM 1582 O O . LYS A 1 193 ? -1.499 -1.555 19.921 1.00 79.12 193 LYS A O 1
ATOM 1587 N N . TYR A 1 194 ? -1.392 -3.275 18.484 1.00 74.50 194 TYR A N 1
ATOM 1588 C CA . TYR A 1 194 ? -0.508 -2.581 17.548 1.00 74.50 194 TYR A CA 1
ATOM 1589 C C . TYR A 1 194 ? -1.198 -1.364 16.926 1.00 74.50 194 TYR A C 1
ATOM 1591 O O . TYR A 1 194 ? -0.610 -0.282 16.877 1.00 74.50 194 TYR A O 1
ATOM 1599 N N . GLN A 1 195 ? -2.459 -1.514 16.514 1.00 69.88 195 GLN A N 1
ATOM 1600 C CA . GLN A 1 195 ? -3.239 -0.422 15.942 1.00 69.88 195 GLN A CA 1
ATOM 1601 C C . GLN A 1 195 ? -3.342 0.779 16.887 1.00 69.88 195 GLN A C 1
ATOM 1603 O O . GLN A 1 195 ? -3.114 1.911 16.460 1.00 69.88 195 GLN A O 1
ATOM 1608 N N . GLU A 1 196 ? -3.682 0.541 18.155 1.00 64.62 196 GLU A N 1
ATOM 1609 C CA . GLU A 1 196 ? -3.810 1.608 19.150 1.00 64.62 196 GLU A CA 1
ATOM 1610 C C . GLU A 1 196 ? -2.499 2.391 19.262 1.00 64.62 196 GLU A C 1
ATOM 1612 O O . GLU A 1 196 ? -2.504 3.612 19.155 1.00 64.62 196 GLU A O 1
ATOM 1617 N N . SER A 1 197 ? -1.355 1.704 19.333 1.00 65.50 197 SER A N 1
ATOM 1618 C CA . SER A 1 197 ? -0.043 2.358 19.439 1.00 65.50 197 SER A CA 1
ATOM 1619 C C . SER A 1 197 ? 0.323 3.267 18.255 1.00 65.50 197 SER A C 1
ATOM 1621 O O . SER A 1 197 ? 1.080 4.223 18.433 1.00 65.50 197 SER A O 1
ATOM 1623 N N . PHE A 1 198 ? -0.208 2.989 17.058 1.00 61.28 198 PHE A N 1
ATOM 1624 C CA . PHE A 1 198 ? 0.112 3.732 15.837 1.00 61.28 198 PHE A CA 1
ATOM 1625 C C . PHE A 1 198 ? -0.867 4.875 15.558 1.00 61.28 198 PHE A C 1
ATOM 1627 O O . PHE A 1 198 ? -0.448 5.914 15.063 1.00 61.28 198 PHE A O 1
ATOM 1634 N N . LEU A 1 199 ? -2.141 4.728 15.939 1.00 55.75 199 LEU A N 1
ATOM 1635 C CA . LEU A 1 199 ? -3.128 5.813 15.868 1.00 55.75 199 LEU A CA 1
ATOM 1636 C C . LEU A 1 199 ? -2.781 7.000 16.784 1.00 55.75 199 LEU A C 1
ATOM 1638 O O . LEU A 1 199 ? -3.256 8.107 16.545 1.00 55.75 199 LEU A O 1
ATOM 1642 N N . PHE A 1 200 ? -1.972 6.774 17.826 1.00 46.22 200 PHE A N 1
ATOM 1643 C CA . PHE A 1 200 ? -1.504 7.815 18.747 1.00 46.22 200 PHE A CA 1
ATOM 1644 C C . PHE A 1 200 ? -0.182 8.473 18.341 1.00 46.22 200 PHE A C 1
ATOM 1646 O O . PHE A 1 200 ? 0.220 9.444 18.984 1.00 46.22 200 PHE A O 1
ATOM 1653 N N . LYS A 1 201 ? 0.508 7.987 17.300 1.00 51.41 201 LYS A N 1
ATOM 1654 C CA . LYS A 1 201 ? 1.651 8.729 16.764 1.00 51.41 201 LYS A CA 1
ATOM 1655 C C . LYS A 1 201 ? 1.113 9.843 15.869 1.00 51.41 201 LYS A C 1
ATOM 1657 O O . LYS A 1 201 ? 0.367 9.530 14.943 1.00 51.41 201 LYS A O 1
ATOM 1662 N N . PRO A 1 202 ? 1.461 11.116 16.127 1.00 43.62 202 PRO A N 1
ATOM 1663 C CA . PRO A 1 202 ? 1.154 12.173 15.182 1.00 43.62 202 PRO A CA 1
ATOM 1664 C C . PRO A 1 202 ? 1.801 11.781 13.855 1.00 43.62 202 PRO A C 1
ATOM 1666 O O . PRO A 1 202 ? 2.990 11.450 13.807 1.00 43.62 202 PRO A O 1
ATOM 1669 N N . GLU A 1 203 ? 0.975 11.704 12.815 1.00 51.44 203 GLU A N 1
ATOM 1670 C CA . GLU A 1 203 ? 1.426 11.567 11.436 1.00 51.44 203 GLU A CA 1
ATOM 1671 C C . GLU A 1 203 ? 2.559 12.581 11.234 1.00 51.44 203 GLU A C 1
ATOM 1673 O O . GLU A 1 203 ? 2.438 13.735 11.634 1.00 51.44 203 GLU A O 1
ATOM 1678 N N . SER A 1 204 ? 3.704 12.109 10.739 1.00 46.72 204 SER A N 1
ATOM 1679 C CA . SER A 1 204 ? 4.881 12.940 10.488 1.00 46.72 204 SER A CA 1
ATOM 1680 C C . SER A 1 204 ? 4.473 14.233 9.775 1.00 46.72 204 SER A C 1
ATOM 1682 O O . SER A 1 204 ? 3.939 14.164 8.669 1.00 46.72 204 SER A O 1
ATOM 1684 N N . ASP A 1 205 ? 4.791 15.389 10.368 1.00 46.88 205 ASP A N 1
ATOM 1685 C CA . ASP A 1 205 ? 4.556 16.744 9.832 1.00 46.88 205 ASP A CA 1
ATOM 1686 C C . ASP A 1 205 ? 5.266 17.023 8.482 1.00 46.88 205 ASP A C 1
ATOM 1688 O O . ASP A 1 205 ? 5.320 18.160 8.014 1.00 46.88 205 ASP A O 1
ATOM 1692 N N . ALA A 1 206 ? 5.884 16.012 7.865 1.00 47.97 206 ALA A N 1
ATOM 1693 C CA . ALA A 1 206 ? 6.794 16.168 6.737 1.00 47.97 206 ALA A CA 1
ATOM 1694 C C . ALA A 1 206 ? 6.241 15.699 5.381 1.00 47.97 206 ALA A C 1
ATOM 1696 O O . ALA A 1 206 ? 6.889 15.970 4.371 1.00 47.97 206 ALA A O 1
ATOM 1697 N N . ILE A 1 207 ? 5.100 14.996 5.315 1.00 51.50 207 ILE A N 1
ATOM 1698 C CA . ILE A 1 207 ? 4.672 14.333 4.068 1.00 51.50 207 ILE A CA 1
ATOM 1699 C C . ILE A 1 207 ? 3.326 14.873 3.581 1.00 51.50 207 ILE A C 1
ATOM 1701 O O . ILE A 1 207 ? 2.297 14.729 4.237 1.00 51.50 207 ILE A O 1
ATOM 1705 N N . GLN A 1 208 ? 3.347 15.490 2.396 1.00 55.38 208 GLN A N 1
ATOM 1706 C CA . GLN A 1 208 ? 2.177 16.111 1.771 1.00 55.38 208 GLN A CA 1
ATOM 1707 C C . GLN A 1 208 ? 1.153 15.061 1.286 1.00 55.38 208 GLN A C 1
ATOM 1709 O O . GLN A 1 208 ? -0.045 15.331 1.329 1.00 55.38 208 GLN A O 1
ATOM 1714 N N . PHE A 1 209 ? 1.601 13.850 0.915 1.00 62.62 209 PHE A N 1
ATOM 1715 C CA . PHE A 1 209 ? 0.748 12.716 0.528 1.00 62.62 209 PHE A CA 1
ATOM 1716 C C . PHE A 1 209 ? 1.252 11.394 1.115 1.00 62.62 209 PHE A C 1
ATOM 1718 O O . PHE A 1 209 ? 2.370 10.968 0.841 1.00 62.62 209 PHE A O 1
ATOM 1725 N N . ILE A 1 210 ? 0.418 10.725 1.914 1.00 64.62 210 ILE A N 1
ATOM 1726 C CA . ILE A 1 210 ? 0.792 9.465 2.574 1.00 64.62 210 ILE A CA 1
ATOM 1727 C C . ILE A 1 210 ? 1.029 8.325 1.574 1.00 64.62 210 ILE A C 1
ATOM 1729 O O . ILE A 1 210 ? 1.797 7.418 1.866 1.00 64.62 210 ILE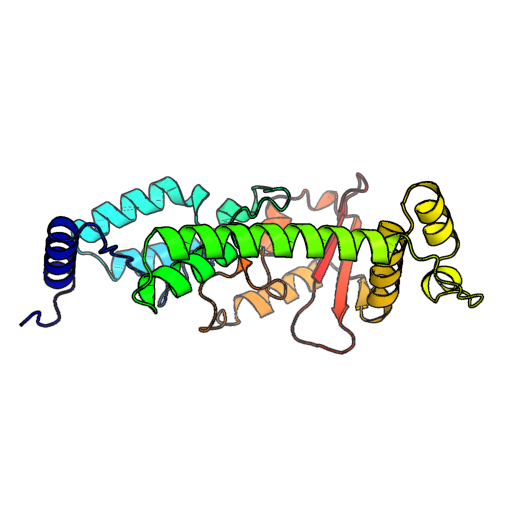 A O 1
ATOM 1733 N N . GLU A 1 211 ? 0.397 8.364 0.396 1.00 62.72 211 GLU A N 1
ATOM 1734 C CA . GLU A 1 211 ? 0.583 7.355 -0.656 1.00 62.72 211 GLU A CA 1
ATOM 1735 C C . GLU A 1 211 ? 1.980 7.329 -1.290 1.00 62.72 211 GLU A C 1
ATOM 1737 O O . GLU A 1 211 ? 2.323 6.321 -1.904 1.00 62.72 211 GLU A O 1
ATOM 1742 N N . ASP A 1 212 ? 2.766 8.396 -1.141 1.00 61.00 212 ASP A N 1
ATOM 1743 C CA . ASP A 1 212 ? 4.125 8.474 -1.689 1.00 61.00 212 ASP A CA 1
ATOM 1744 C C . ASP A 1 212 ? 5.161 7.815 -0.761 1.00 61.00 212 ASP A C 1
ATOM 1746 O O . ASP A 1 212 ? 6.316 7.634 -1.145 1.00 61.00 212 ASP A O 1
ATOM 1750 N N . ASP A 1 213 ? 4.752 7.449 0.458 1.00 63.41 213 ASP A N 1
ATOM 1751 C CA . ASP A 1 213 ? 5.581 6.740 1.427 1.00 63.41 213 ASP A CA 1
ATOM 1752 C C . ASP A 1 213 ? 5.132 5.276 1.541 1.00 63.41 213 ASP A C 1
ATOM 1754 O O . ASP A 1 213 ? 4.153 4.932 2.216 1.00 63.41 213 ASP A O 1
ATOM 1758 N N . GLU A 1 214 ? 5.869 4.400 0.856 1.00 58.72 214 GLU A N 1
ATOM 1759 C CA . GLU A 1 214 ? 5.645 2.950 0.858 1.00 58.72 214 GLU A CA 1
ATOM 1760 C C . GLU A 1 214 ? 5.812 2.327 2.257 1.00 58.72 214 GLU A C 1
ATOM 1762 O O . GLU A 1 214 ? 5.224 1.278 2.538 1.00 58.72 214 GLU A O 1
ATOM 1767 N N . ASP A 1 215 ? 6.552 2.986 3.156 1.00 59.12 215 ASP A N 1
ATOM 1768 C CA . ASP A 1 215 ? 6.844 2.495 4.501 1.00 59.12 215 ASP A CA 1
ATOM 1769 C C . ASP A 1 215 ? 5.799 2.945 5.541 1.00 59.12 215 ASP A C 1
ATOM 1771 O O . ASP A 1 215 ? 5.836 2.499 6.691 1.00 59.12 215 ASP A O 1
ATOM 1775 N N . VAL A 1 216 ? 4.827 3.788 5.172 1.00 65.69 216 VAL A N 1
ATOM 1776 C CA . VAL A 1 216 ? 3.771 4.258 6.083 1.00 65.69 216 VAL A CA 1
ATOM 1777 C C . VAL A 1 216 ? 2.502 3.407 5.972 1.00 65.69 216 VAL A C 1
ATOM 1779 O O . VAL A 1 216 ? 2.123 2.911 4.914 1.00 65.69 216 VAL A O 1
ATOM 1782 N N . MET A 1 217 ? 1.799 3.238 7.099 1.00 70.62 217 MET A N 1
ATOM 1783 C CA . MET A 1 217 ? 0.521 2.526 7.160 1.00 70.62 217 MET A CA 1
ATOM 1784 C C . MET A 1 217 ? -0.515 3.177 6.230 1.00 70.62 217 MET A C 1
ATOM 1786 O O . MET A 1 217 ? -1.002 4.270 6.493 1.00 70.62 217 MET A O 1
ATOM 1790 N N . GLN A 1 218 ? -0.897 2.467 5.169 1.00 71.50 218 GLN A N 1
ATOM 1791 C CA . GLN A 1 218 ? -1.833 2.967 4.153 1.00 71.50 218 GLN A CA 1
ATOM 1792 C C . GLN A 1 218 ? -3.310 2.720 4.489 1.00 71.50 218 GLN A C 1
ATOM 1794 O O . GLN A 1 218 ? -4.200 3.346 3.913 1.00 71.50 218 GLN A O 1
ATOM 1799 N N . VAL A 1 219 ? -3.583 1.797 5.415 1.00 73.62 219 VAL A N 1
ATOM 1800 C CA . VAL A 1 219 ? -4.929 1.439 5.874 1.00 73.62 219 VAL A CA 1
ATOM 1801 C C . VAL A 1 219 ? -4.880 1.057 7.348 1.00 73.62 219 VAL A C 1
ATOM 1803 O O . VAL A 1 219 ? -3.937 0.413 7.801 1.00 73.62 219 VAL A O 1
ATOM 1806 N N . SER A 1 220 ? -5.895 1.447 8.121 1.00 76.00 220 SER A N 1
ATOM 1807 C CA . SER A 1 220 ? -5.957 1.068 9.533 1.00 76.00 220 SER A CA 1
ATOM 1808 C C . SER A 1 220 ? -6.461 -0.367 9.719 1.00 76.00 220 SER A C 1
ATOM 1810 O O . SER A 1 220 ? -7.368 -0.829 9.028 1.00 76.00 220 SER A O 1
ATOM 1812 N N . ILE A 1 221 ? -5.934 -1.058 10.729 1.00 77.69 221 ILE A N 1
ATOM 1813 C CA . ILE A 1 221 ? -6.348 -2.423 11.091 1.00 77.69 221 ILE A CA 1
ATOM 1814 C C . ILE A 1 221 ? -7.855 -2.503 11.380 1.00 77.69 221 ILE A C 1
ATOM 1816 O O . ILE A 1 221 ? -8.530 -3.384 10.861 1.00 77.69 221 ILE A O 1
ATOM 1820 N N . SER A 1 222 ? -8.420 -1.565 12.149 1.00 74.56 222 SER A N 1
ATOM 1821 C CA . SER A 1 222 ? -9.860 -1.563 12.457 1.00 74.56 222 SER A CA 1
ATOM 1822 C C . SER A 1 222 ? -10.714 -1.448 11.211 1.00 74.56 222 SER A C 1
ATOM 1824 O O . SER A 1 222 ? -11.806 -2.004 11.158 1.00 74.56 222 SER A O 1
ATOM 1826 N N . TYR A 1 223 ? -10.219 -0.731 10.206 1.00 74.56 223 TYR A N 1
ATOM 1827 C CA . TYR A 1 223 ? -10.903 -0.624 8.940 1.00 74.56 223 TYR A CA 1
ATOM 1828 C C . TYR A 1 223 ? -10.906 -1.962 8.211 1.00 74.56 223 TYR A C 1
ATOM 1830 O O . TYR A 1 223 ? -11.964 -2.393 7.763 1.00 74.56 223 TYR A O 1
ATOM 1838 N N . VAL A 1 224 ? -9.771 -2.661 8.162 1.00 77.62 224 VAL A N 1
ATOM 1839 C CA . VAL A 1 224 ? -9.698 -4.018 7.602 1.00 77.62 224 VAL A CA 1
ATOM 1840 C C . VAL A 1 224 ? -10.642 -4.959 8.358 1.00 77.62 224 VAL A C 1
ATOM 1842 O O . VAL A 1 224 ? -11.512 -5.568 7.745 1.00 77.62 224 VAL A O 1
ATOM 1845 N N . LEU A 1 225 ? -10.579 -4.991 9.692 1.00 78.44 225 LEU A N 1
ATOM 1846 C CA . LEU A 1 225 ? -11.417 -5.863 10.526 1.00 78.44 225 LEU A CA 1
ATOM 1847 C C . LEU A 1 225 ? -12.923 -5.558 10.437 1.00 78.44 225 LEU A C 1
ATOM 1849 O O . LEU A 1 225 ? -13.730 -6.457 10.637 1.00 78.44 225 LEU A O 1
ATOM 1853 N N . LYS A 1 226 ? -13.323 -4.315 10.133 1.00 76.69 226 LYS A N 1
ATOM 1854 C CA . LYS A 1 226 ? -14.734 -3.951 9.897 1.00 76.69 226 LYS A CA 1
ATOM 1855 C C . LYS A 1 226 ? -15.258 -4.436 8.540 1.00 76.69 226 LYS A C 1
ATOM 1857 O O . LYS A 1 226 ? -16.468 -4.570 8.387 1.00 76.69 226 LYS A O 1
ATOM 1862 N N . ASN A 1 227 ? -14.383 -4.624 7.550 1.00 75.94 227 ASN A N 1
ATOM 1863 C CA . ASN A 1 227 ? -14.769 -5.003 6.184 1.00 75.94 227 ASN A CA 1
ATOM 1864 C C . ASN A 1 227 ? -14.437 -6.472 5.853 1.00 75.94 227 ASN A C 1
ATOM 1866 O O . ASN A 1 227 ? -14.805 -6.943 4.781 1.00 75.94 227 ASN A O 1
ATOM 1870 N N . VAL A 1 228 ? -13.769 -7.191 6.758 1.00 77.56 228 VAL A N 1
ATOM 1871 C CA . VAL A 1 228 ? -13.446 -8.619 6.649 1.00 77.56 228 VAL A CA 1
ATOM 1872 C C . VAL A 1 228 ? -14.308 -9.400 7.636 1.00 77.56 228 VAL A C 1
ATOM 1874 O O . VAL A 1 228 ? -14.466 -8.984 8.784 1.00 77.56 228 VAL A O 1
ATOM 1877 N N . ASP A 1 229 ? -14.846 -10.551 7.220 1.00 79.25 229 ASP A N 1
ATOM 1878 C CA . ASP A 1 229 ? -15.516 -11.459 8.153 1.00 79.25 229 ASP A CA 1
ATOM 1879 C C . ASP A 1 229 ? -14.480 -12.038 9.123 1.00 79.25 229 ASP A C 1
ATOM 1881 O O . ASP A 1 229 ? -13.675 -12.907 8.786 1.00 79.25 229 ASP A O 1
ATOM 1885 N N . VAL A 1 230 ? -14.494 -11.531 10.353 1.00 77.19 230 VAL A N 1
ATOM 1886 C CA . VAL A 1 230 ? -13.533 -11.885 11.401 1.00 77.19 230 VAL A CA 1
ATOM 1887 C C . VAL A 1 230 ? -13.553 -13.385 11.710 1.00 77.19 230 VAL A C 1
ATOM 1889 O O . VAL A 1 230 ? -12.534 -13.927 12.150 1.00 77.19 230 VAL A O 1
ATOM 1892 N N . ASN A 1 231 ? -14.674 -14.070 11.467 1.00 80.50 231 ASN A N 1
ATOM 1893 C CA . ASN A 1 231 ? -14.792 -15.515 11.663 1.00 80.50 231 ASN A CA 1
ATOM 1894 C C . ASN A 1 231 ? -14.047 -16.316 10.592 1.00 80.50 231 ASN A C 1
ATOM 1896 O O . ASN A 1 231 ? -13.703 -17.469 10.828 1.00 80.50 231 ASN A O 1
ATOM 1900 N N . GLN A 1 232 ? -13.768 -15.704 9.441 1.00 84.31 232 GLN A N 1
ATOM 1901 C CA . GLN A 1 232 ? -13.018 -16.325 8.357 1.00 84.31 232 GLN A CA 1
ATOM 1902 C C . GLN A 1 232 ? -11.506 -16.162 8.507 1.00 84.31 232 GLN A C 1
ATOM 1904 O O . GLN A 1 232 ? -10.783 -16.762 7.723 1.00 84.31 232 GLN A O 1
ATOM 1909 N N . ILE A 1 233 ? -11.015 -15.376 9.470 1.00 85.06 233 ILE A N 1
ATOM 1910 C CA . ILE A 1 233 ? -9.575 -15.200 9.692 1.00 85.06 233 ILE A CA 1
ATOM 1911 C C . ILE A 1 233 ? -8.997 -16.471 10.324 1.00 85.06 233 ILE A C 1
ATOM 1913 O O . ILE A 1 233 ? -9.297 -16.767 11.483 1.00 85.06 233 ILE A O 1
ATOM 1917 N N . GLU A 1 234 ? -8.146 -17.172 9.576 1.00 86.00 234 GLU A N 1
ATOM 1918 C CA . GLU A 1 234 ? -7.424 -18.366 10.027 1.00 86.00 234 GLU A CA 1
ATOM 1919 C C . GLU A 1 234 ? -6.108 -17.991 10.711 1.00 86.00 234 GLU A C 1
ATOM 1921 O O . GLU A 1 234 ? -5.833 -18.445 11.820 1.00 86.00 234 GLU A O 1
ATOM 1926 N N . GLU A 1 235 ? -5.312 -17.128 10.077 1.00 87.50 235 GLU A N 1
ATOM 1927 C CA . GLU A 1 235 ? -3.976 -16.776 10.556 1.00 87.50 235 GLU A CA 1
ATOM 1928 C C . GLU A 1 235 ? -3.693 -15.285 10.385 1.00 87.50 235 GLU A C 1
ATOM 1930 O O . GLU A 1 235 ? -4.172 -14.638 9.454 1.00 87.50 235 GLU A O 1
ATOM 1935 N N . ILE A 1 236 ? -2.888 -14.733 11.290 1.00 88.81 236 ILE A N 1
ATOM 1936 C CA . ILE A 1 236 ? -2.397 -13.358 11.204 1.00 88.81 236 ILE A CA 1
ATOM 1937 C C . ILE A 1 236 ? -0.890 -13.402 11.410 1.00 88.81 236 ILE A C 1
ATOM 1939 O O . ILE A 1 236 ? -0.406 -13.898 12.428 1.00 88.81 236 ILE A O 1
ATOM 1943 N N . TRP A 1 237 ? -0.152 -12.847 10.457 1.00 89.50 237 TRP A N 1
ATOM 1944 C CA . TRP A 1 237 ? 1.302 -12.810 10.470 1.00 89.50 237 TRP A CA 1
ATOM 1945 C C . TRP A 1 237 ? 1.786 -11.367 10.509 1.00 89.50 237 TRP A C 1
ATOM 1947 O O . TRP A 1 237 ? 1.441 -10.558 9.650 1.00 89.50 237 TRP A O 1
ATOM 1957 N N . ALA A 1 238 ? 2.600 -11.047 11.509 1.00 87.69 238 ALA A N 1
ATOM 1958 C CA . ALA A 1 238 ? 3.337 -9.796 11.593 1.00 87.69 238 ALA A CA 1
ATOM 1959 C C . ALA A 1 238 ? 4.682 -9.946 10.874 1.00 87.69 238 ALA A C 1
ATOM 1961 O O . ALA A 1 238 ? 5.452 -10.850 11.198 1.00 87.69 238 ALA A O 1
ATOM 1962 N N . ILE A 1 239 ? 4.968 -9.054 9.928 1.00 86.12 239 ILE A N 1
ATOM 1963 C CA . ILE A 1 239 ? 6.198 -9.031 9.134 1.00 86.12 239 ILE A CA 1
ATOM 1964 C C . ILE A 1 239 ? 7.007 -7.793 9.518 1.00 86.12 239 ILE A C 1
ATOM 1966 O O . ILE A 1 239 ? 6.527 -6.663 9.416 1.00 86.12 239 ILE A O 1
ATOM 1970 N N . ARG A 1 240 ? 8.250 -8.000 9.954 1.00 83.94 240 ARG A N 1
ATOM 1971 C CA . ARG A 1 240 ? 9.162 -6.934 10.396 1.00 83.94 240 ARG A CA 1
ATOM 1972 C C . ARG A 1 240 ? 10.479 -7.018 9.652 1.00 83.94 240 ARG A C 1
ATOM 1974 O O . ARG A 1 240 ? 10.982 -8.115 9.442 1.00 83.94 240 ARG A O 1
ATOM 1981 N N . ILE A 1 241 ? 11.065 -5.875 9.315 1.00 79.88 241 ILE A N 1
ATOM 1982 C CA . ILE A 1 241 ? 12.427 -5.831 8.780 1.00 79.88 241 ILE A CA 1
ATOM 1983 C C . ILE A 1 241 ? 13.404 -6.045 9.943 1.00 79.88 241 ILE A C 1
ATOM 1985 O O . ILE A 1 241 ? 13.333 -5.356 10.956 1.00 79.88 241 ILE A O 1
ATOM 1989 N N . ILE A 1 242 ? 14.333 -6.991 9.807 1.00 78.50 242 ILE A N 1
ATOM 1990 C CA . ILE A 1 242 ? 15.295 -7.357 10.862 1.00 78.50 242 ILE A CA 1
ATOM 1991 C C . ILE A 1 242 ? 16.186 -6.162 11.237 1.00 78.50 242 ILE A C 1
ATOM 1993 O O . ILE A 1 242 ? 16.535 -5.974 12.400 1.00 78.50 242 ILE A O 1
ATOM 1997 N N . THR A 1 243 ? 16.545 -5.334 10.256 1.00 69.75 243 THR A N 1
ATOM 1998 C CA . THR A 1 243 ? 17.464 -4.200 10.420 1.00 69.75 243 THR A CA 1
ATOM 1999 C C . THR A 1 243 ? 16.777 -2.882 10.788 1.00 69.75 243 THR A C 1
ATOM 2001 O O . THR A 1 243 ? 17.461 -1.955 11.220 1.00 69.75 243 THR A O 1
ATOM 2004 N N . ALA A 1 244 ? 15.451 -2.772 10.645 1.00 63.06 244 ALA A N 1
ATOM 2005 C CA . ALA A 1 244 ? 14.713 -1.525 10.840 1.00 63.06 244 ALA A CA 1
ATOM 2006 C C . ALA A 1 244 ? 13.443 -1.743 11.676 1.00 63.06 244 ALA A C 1
ATOM 2008 O O . ALA A 1 244 ? 12.566 -2.523 11.325 1.00 63.06 244 ALA A O 1
ATOM 2009 N N . SER A 1 245 ? 13.315 -1.008 12.783 1.00 57.59 245 SER A N 1
ATOM 2010 C CA . SER A 1 245 ? 12.247 -1.204 13.777 1.00 57.59 245 SER A CA 1
ATOM 2011 C C . SER A 1 245 ? 11.014 -0.316 13.591 1.00 57.59 245 SER A C 1
ATOM 2013 O O . SER A 1 245 ? 10.104 -0.356 14.421 1.00 57.59 245 SER A O 1
ATOM 2015 N N . LYS A 1 246 ? 10.978 0.532 12.555 1.00 62.19 246 LYS A N 1
ATOM 2016 C CA . LYS A 1 246 ? 9.968 1.598 12.479 1.00 62.19 246 LYS A CA 1
ATOM 2017 C C . LYS A 1 246 ? 8.562 1.079 12.172 1.00 62.19 246 LYS A C 1
ATOM 2019 O O . LYS A 1 246 ? 7.609 1.595 12.756 1.00 62.19 246 LYS A O 1
ATOM 2024 N N . PHE A 1 247 ? 8.440 0.051 11.333 1.00 66.25 247 PHE A N 1
ATOM 2025 C CA . PHE A 1 247 ? 7.154 -0.393 10.797 1.00 66.25 247 PHE A CA 1
ATOM 2026 C C . PHE A 1 247 ? 7.002 -1.916 10.838 1.00 66.25 247 PHE A C 1
ATOM 2028 O O . PHE A 1 247 ? 7.975 -2.670 10.791 1.00 66.25 247 PHE A O 1
ATOM 2035 N N . CYS A 1 248 ? 5.759 -2.362 11.002 1.00 76.06 248 CYS A N 1
ATOM 2036 C CA . CYS A 1 248 ? 5.367 -3.763 10.960 1.00 76.06 248 CYS A CA 1
ATOM 2037 C C . CYS A 1 248 ? 4.242 -3.891 9.940 1.00 76.06 248 CYS A C 1
ATOM 2039 O O . CYS A 1 248 ? 3.218 -3.220 10.069 1.00 76.06 248 CYS A O 1
ATOM 2041 N N . HIS A 1 249 ? 4.430 -4.758 8.954 1.00 80.31 249 HIS A N 1
ATOM 2042 C CA . HIS A 1 249 ? 3.386 -5.117 8.004 1.00 80.31 249 HIS A CA 1
ATOM 2043 C C . HIS A 1 249 ? 2.596 -6.309 8.550 1.00 80.31 249 HIS A C 1
ATOM 2045 O O . HIS A 1 249 ? 3.085 -7.046 9.411 1.00 80.31 249 HIS A O 1
ATOM 2051 N N . PHE A 1 250 ? 1.374 -6.500 8.059 1.00 83.19 250 PHE A N 1
ATOM 2052 C CA . PHE A 1 250 ? 0.510 -7.602 8.473 1.00 83.19 250 PHE A CA 1
ATOM 2053 C C . PHE A 1 250 ? -0.038 -8.333 7.256 1.00 83.19 250 PHE A C 1
ATOM 2055 O O . PHE A 1 250 ? -0.450 -7.696 6.290 1.00 83.19 250 PHE A O 1
ATOM 2062 N N . VAL A 1 251 ? -0.070 -9.659 7.338 1.00 84.94 251 VAL A N 1
ATOM 2063 C CA . VAL A 1 251 ? -0.745 -10.539 6.378 1.00 84.94 251 VAL A CA 1
ATOM 2064 C C . VAL A 1 251 ? -1.839 -11.284 7.129 1.00 84.94 251 VAL A C 1
ATOM 2066 O O . VAL A 1 251 ? -1.578 -11.851 8.192 1.00 84.94 251 VAL A O 1
ATOM 2069 N N . ILE A 1 252 ? -3.065 -11.252 6.606 1.00 85.44 252 ILE A N 1
ATOM 2070 C CA . ILE A 1 252 ? -4.237 -11.877 7.225 1.00 85.44 252 ILE A CA 1
ATOM 2071 C C . ILE A 1 252 ? -4.731 -12.969 6.283 1.00 85.44 252 ILE A C 1
ATOM 2073 O O . ILE A 1 252 ? -5.259 -12.671 5.222 1.00 85.44 252 ILE A O 1
ATOM 2077 N N . LEU A 1 253 ? -4.580 -14.231 6.676 1.00 85.38 253 LEU A N 1
ATOM 2078 C CA . LEU A 1 253 ? -5.064 -15.361 5.893 1.00 85.38 253 LEU A CA 1
ATOM 2079 C C . LEU A 1 253 ? -6.534 -15.631 6.214 1.00 85.38 253 LEU A C 1
ATOM 2081 O O . LEU A 1 253 ? -6.903 -15.838 7.374 1.00 85.38 253 LEU A O 1
ATOM 2085 N N . LEU A 1 254 ? -7.360 -15.669 5.173 1.00 85.56 254 LEU A N 1
ATOM 2086 C CA . LEU A 1 254 ? -8.773 -16.012 5.258 1.00 85.56 254 LEU A CA 1
ATOM 2087 C C . LEU A 1 254 ? -9.020 -17.482 4.886 1.00 85.56 254 LEU A C 1
ATOM 2089 O O . LEU A 1 254 ? -8.254 -18.102 4.150 1.00 85.56 254 LEU A O 1
ATOM 2093 N N . SER A 1 255 ? -10.133 -18.038 5.363 1.00 84.69 255 SER A N 1
ATOM 2094 C CA . SER A 1 255 ? -10.523 -19.449 5.183 1.00 84.69 255 SER A CA 1
ATOM 2095 C C . SER A 1 255 ? -10.722 -19.882 3.728 1.00 84.69 255 SER A C 1
ATOM 2097 O O . SER A 1 255 ? -10.504 -21.039 3.374 1.00 84.69 255 SER A O 1
ATOM 2099 N N . ASN A 1 256 ? -11.051 -18.942 2.846 1.00 84.06 256 ASN A N 1
ATOM 2100 C CA . ASN A 1 256 ? -11.085 -19.128 1.393 1.00 84.06 256 ASN A CA 1
ATOM 2101 C C . ASN A 1 256 ? -9.682 -19.121 0.738 1.00 84.06 256 ASN A C 1
ATOM 2103 O O . ASN A 1 256 ? -9.586 -19.123 -0.488 1.00 84.06 256 ASN A O 1
ATOM 2107 N N . LYS A 1 257 ? -8.609 -19.093 1.539 1.00 78.62 257 LYS A N 1
ATOM 2108 C CA . LYS A 1 257 ? -7.199 -19.013 1.127 1.00 78.62 257 LYS A CA 1
ATOM 2109 C C . LYS A 1 257 ? -6.815 -17.723 0.397 1.00 78.62 257 LYS A C 1
ATOM 2111 O O . LYS A 1 257 ? -5.782 -17.688 -0.269 1.00 78.62 257 LYS A O 1
ATOM 2116 N N . THR A 1 258 ? -7.603 -16.657 0.545 1.00 74.69 258 THR A N 1
ATOM 2117 C CA . THR A 1 258 ? -7.193 -15.305 0.138 1.00 74.69 258 THR A CA 1
ATOM 2118 C C . THR A 1 258 ? -6.477 -14.588 1.281 1.00 74.69 258 THR A C 1
ATOM 2120 O O . THR A 1 258 ? -6.727 -14.891 2.450 1.00 74.69 258 THR A O 1
ATOM 2123 N N . TYR A 1 259 ? -5.601 -13.648 0.933 1.00 66.38 259 TYR A N 1
ATOM 2124 C CA . TYR A 1 259 ? -4.790 -12.832 1.840 1.00 66.38 259 TYR A CA 1
ATOM 2125 C C . TYR A 1 259 ? -5.082 -11.339 1.672 1.00 66.38 259 TYR A C 1
ATOM 2127 O O . TYR A 1 259 ? -5.557 -10.959 0.574 1.00 66.38 259 TYR A O 1
#

Radius of gyration: 25.17 Å; chains: 1; bounding box: 48×72×52 Å

Sequence (259 aa):
DVSNDAASLYEDLLRRKDEDPRWYIAIDWDRETYTRNSLVPDIFERKWVQLTEKYNEPRVVKYLRTLYSSKSAWVRAYTAKIFTAGIQTTSRVESYNAQIKRLVLNSNISLLELAEALEANISEERNRSKYIYWKTQIPLTSSVITLPQALFPEIDRALSCFLTPAMLKVQRTEIKSCLNYQASAITKAELIKYQESFLFKPESDAIQFIEDDEDVMQVSISYVLKNVDVNQIEEIWAIRIITASKFCHFVILLSNKTY

pLDDT: mean 72.68, std 12.31, range [41.38, 90.38]

Secondary structure (DSSP, 8-state):
---S-HHHHHHHHHHHHHH-TT-------TTTT--TT-SSHHHHHHHHHHHHHHT--HHHHHHHHHHHHTHHHH-HHHHTTS--TT---HHHHHHHHHHHHHHHHSS---HHHHHHHHHHHHHHHHHHHHHHHHHHHS-----S--HHHHH-HHHHHHHHHHS-HHHHHHHHHHHHHGGGEEEEE--HHHHHHHHHHHHTS---TT-S-GGG-TTS--S-HHHHHHHS-GGGEEEEEEEEETT--S-EEEEEEETTS--